Protein AF-A0A546Y296-F1 (afdb_monomer)

Secondary structure (DSSP, 8-state):
--EEEEEETTEEEEEEGGG-IIIIIIHHSSPPPPPSSPEEESEEEEEEETTTTBPP-TTTGGGGSTTSPSP-EEEEEEEEPPGGGTTHHHHHHHHHHTT-EEEEEEETTEEEEEETTEEEEEETT--SEEEEEEE-SS-EEEEEEEEEETTEEEEEEE-HHHHHS-SS-HHHHHHHHHHHHHHTT-

Solvent-accessible surface area (backbone atoms only — not comparable to full-atom values): 10370 Å² total; per-residue (Å²): 132,66,41,38,33,36,25,43,84,82,47,46,31,37,42,54,55,37,22,32,45,59,75,17,32,71,72,67,73,39,69,74,74,67,45,98,57,72,45,81,38,68,55,48,69,43,34,26,30,58,91,80,61,39,59,54,44,91,91,53,50,74,58,70,41,90,81,41,67,75,72,48,57,38,57,35,35,41,32,57,42,54,80,89,59,42,68,51,52,58,57,51,54,49,45,44,75,76,61,46,47,69,48,96,51,63,53,71,75,23,44,37,36,42,56,92,92,46,52,38,35,38,44,82,95,56,79,44,51,43,33,38,66,49,76,74,83,94,47,50,45,27,40,38,45,28,54,75,45,96,47,28,33,37,39,38,60,43,46,56,65,70,61,48,70,48,97,63,57,56,66,58,54,50,53,52,52,54,52,46,23,33,57,74,51,111

Radius of gyration: 17.52 Å; Cα contacts (8 Å, |Δi|>4): 321; chains: 1; bounding box: 35×36×49 Å

Structure (mmCIF, N/CA/C/O backbone):
data_AF-A0A546Y296-F1
#
_entry.id   AF-A0A546Y296-F1
#
loop_
_atom_site.group_PDB
_atom_site.id
_atom_site.type_symbol
_atom_site.label_atom_id
_atom_site.label_alt_id
_atom_site.label_comp_id
_atom_site.label_asym_id
_atom_site.label_entity_id
_atom_site.label_seq_id
_atom_site.pdbx_PDB_ins_code
_atom_site.Cartn_x
_atom_site.Cartn_y
_atom_site.Cartn_z
_atom_site.occupancy
_atom_site.B_iso_or_equiv
_atom_site.auth_seq_id
_atom_site.auth_comp_id
_atom_site.auth_asym_id
_atom_site.auth_atom_id
_atom_site.pdbx_PDB_model_num
ATOM 1 N N . MET A 1 1 ? -1.967 -0.252 23.934 1.00 61.19 1 MET A N 1
ATOM 2 C CA . MET A 1 1 ? -2.145 0.763 22.876 1.00 61.19 1 MET A CA 1
ATOM 3 C C . MET A 1 1 ? -3.568 0.631 22.363 1.00 61.19 1 MET A C 1
ATOM 5 O O . MET A 1 1 ? -3.993 -0.497 22.141 1.00 61.19 1 MET A O 1
ATOM 9 N N . GLU A 1 2 ? -4.332 1.720 22.287 1.00 81.94 2 GLU A N 1
ATOM 10 C CA . GLU A 1 2 ? -5.727 1.652 21.831 1.00 81.94 2 GLU A CA 1
ATOM 11 C C . GLU A 1 2 ? -5.790 1.274 20.344 1.00 81.94 2 GLU A C 1
ATOM 13 O O . GLU A 1 2 ? -4.961 1.718 19.544 1.00 81.94 2 GLU A O 1
ATOM 18 N N . THR A 1 3 ? -6.754 0.426 19.984 1.00 88.75 3 THR A N 1
ATOM 19 C CA . THR A 1 3 ? -6.953 -0.064 18.616 1.00 88.75 3 THR A CA 1
ATOM 20 C C . THR A 1 3 ? -8.321 0.343 18.085 1.00 88.75 3 THR A C 1
ATOM 22 O O . THR A 1 3 ? -9.314 0.394 18.813 1.00 88.75 3 THR A O 1
ATOM 25 N N . VAL A 1 4 ? -8.374 0.613 16.785 1.00 89.00 4 VAL A N 1
ATOM 26 C CA . VAL A 1 4 ? -9.607 0.794 16.028 1.00 89.00 4 VAL A CA 1
ATOM 27 C C . VAL A 1 4 ? -9.986 -0.560 15.434 1.00 89.00 4 VAL A C 1
ATOM 29 O O . VAL A 1 4 ? -9.214 -1.163 14.685 1.00 89.00 4 VAL A O 1
ATOM 32 N N . LYS A 1 5 ? -11.174 -1.051 15.794 1.00 93.12 5 LYS A N 1
ATOM 33 C CA . LYS A 1 5 ? -11.717 -2.319 15.300 1.00 93.12 5 LYS A CA 1
ATOM 34 C C . LYS A 1 5 ? -12.528 -2.070 14.036 1.00 93.12 5 LYS A C 1
ATOM 36 O O . LYS A 1 5 ? -13.573 -1.421 14.099 1.00 93.12 5 LYS A O 1
ATOM 41 N N . LEU A 1 6 ? -12.079 -2.609 12.910 1.00 92.75 6 LEU A N 1
ATOM 42 C CA . LEU A 1 6 ? -12.711 -2.408 11.607 1.00 92.75 6 LEU A CA 1
ATOM 43 C C . LEU A 1 6 ? -13.169 -3.725 10.988 1.00 92.75 6 LEU A C 1
ATOM 45 O O . LEU A 1 6 ? -12.619 -4.789 11.280 1.00 92.75 6 LEU A O 1
ATOM 49 N N . ASP A 1 7 ? -14.200 -3.629 10.158 1.00 94.06 7 ASP A N 1
ATOM 50 C CA . ASP A 1 7 ? -14.608 -4.644 9.196 1.00 94.06 7 ASP A CA 1
ATOM 51 C C . ASP A 1 7 ? -14.491 -4.041 7.797 1.00 94.06 7 ASP A C 1
ATOM 53 O O . ASP A 1 7 ? -15.173 -3.062 7.485 1.00 94.06 7 ASP A O 1
ATOM 57 N N . VAL A 1 8 ? -13.607 -4.595 6.975 1.00 93.69 8 VAL A N 1
ATOM 58 C CA . VAL A 1 8 ? -13.482 -4.233 5.565 1.00 93.69 8 VAL A CA 1
ATOM 59 C C . VAL A 1 8 ? -14.046 -5.397 4.767 1.00 93.69 8 VAL A C 1
ATOM 61 O O . VAL A 1 8 ? -13.352 -6.381 4.559 1.00 93.69 8 VAL A O 1
ATOM 64 N N . ALA A 1 9 ? -15.310 -5.313 4.352 1.00 89.88 9 ALA A N 1
ATOM 65 C CA . ALA A 1 9 ? -15.978 -6.333 3.531 1.00 89.88 9 ALA A CA 1
ATOM 66 C C . ALA A 1 9 ? -15.839 -7.795 4.029 1.00 89.88 9 ALA A C 1
ATOM 68 O O . ALA A 1 9 ? -15.740 -8.723 3.225 1.00 89.88 9 ALA A O 1
ATOM 69 N N . GLY A 1 10 ? -15.861 -8.006 5.345 1.00 89.75 10 GLY A N 1
ATOM 70 C CA . GLY A 1 10 ? -15.692 -9.303 6.004 1.00 89.75 10 GLY A CA 1
ATOM 71 C C . GLY A 1 10 ? -14.278 -9.565 6.531 1.00 89.75 10 GLY A C 1
ATOM 72 O O . GLY A 1 10 ? -14.087 -10.511 7.291 1.00 89.75 10 GLY A O 1
ATOM 73 N N . MET A 1 11 ? -13.288 -8.737 6.185 1.00 93.62 11 MET A N 1
ATOM 74 C CA . MET A 1 11 ? -11.962 -8.768 6.802 1.00 93.62 11 MET A CA 1
ATOM 75 C C . MET A 1 11 ? -11.983 -8.002 8.123 1.00 93.62 11 MET A C 1
ATOM 77 O O . MET A 1 11 ? -12.188 -6.787 8.168 1.00 93.62 11 MET A O 1
ATOM 81 N N . HIS A 1 12 ? -11.740 -8.719 9.211 1.00 95.25 12 HIS A N 1
ATOM 82 C CA . HIS A 1 12 ? -11.654 -8.150 10.546 1.00 95.25 12 HIS A CA 1
ATOM 83 C C . HIS A 1 12 ? -10.246 -7.620 10.814 1.00 95.25 12 HIS A C 1
ATOM 85 O O . HIS A 1 12 ? -9.275 -8.346 10.657 1.00 95.25 12 HIS A O 1
ATOM 91 N N . LEU A 1 13 ? -10.137 -6.362 11.247 1.00 94.31 13 LEU A N 1
ATOM 92 C CA . LEU A 1 13 ? -8.856 -5.713 11.535 1.00 94.31 13 LEU A CA 1
ATOM 93 C C . LEU A 1 13 ? -8.874 -5.051 12.912 1.00 94.31 13 LEU A C 1
ATOM 95 O O . LEU A 1 13 ? -9.866 -4.417 13.287 1.00 94.31 13 LEU A O 1
ATOM 99 N N . ASN A 1 14 ? -7.760 -5.159 13.632 1.00 93.94 14 ASN A N 1
ATOM 100 C CA . ASN A 1 14 ? -7.466 -4.413 14.850 1.00 93.94 14 ASN A CA 1
ATOM 101 C C . ASN A 1 14 ? -6.236 -3.535 14.593 1.00 93.94 14 ASN A C 1
ATOM 103 O O . ASN A 1 14 ? -5.101 -3.991 14.703 1.00 93.94 14 ASN A O 1
ATOM 107 N N . ILE A 1 15 ? -6.461 -2.268 14.241 1.00 92.81 15 ILE A N 1
ATOM 108 C CA . ILE A 1 15 ? -5.388 -1.358 13.819 1.00 92.81 15 ILE A CA 1
ATOM 109 C C . ILE A 1 15 ? -5.039 -0.404 14.971 1.00 92.81 15 ILE A C 1
ATOM 111 O O . ILE A 1 15 ? -5.934 0.281 15.471 1.00 92.81 15 ILE A O 1
ATOM 115 N N . PRO A 1 16 ? -3.773 -0.321 15.417 1.00 91.31 16 PRO A N 1
ATOM 116 C CA . PRO A 1 16 ? -3.355 0.655 16.422 1.00 91.31 16 PRO A CA 1
ATOM 117 C C . PRO A 1 16 ? -3.663 2.096 16.004 1.00 91.31 16 PRO A C 1
ATOM 119 O O . PRO A 1 16 ? -3.435 2.479 14.858 1.00 91.31 16 PRO A O 1
ATOM 122 N N . LEU A 1 17 ? -4.133 2.915 16.951 1.00 88.56 17 LEU A N 1
ATOM 123 C CA . LEU A 1 17 ? -4.606 4.277 16.679 1.00 88.56 17 LEU A CA 1
ATOM 124 C C . LEU A 1 17 ? -3.575 5.164 15.956 1.00 88.56 17 LEU A C 1
ATO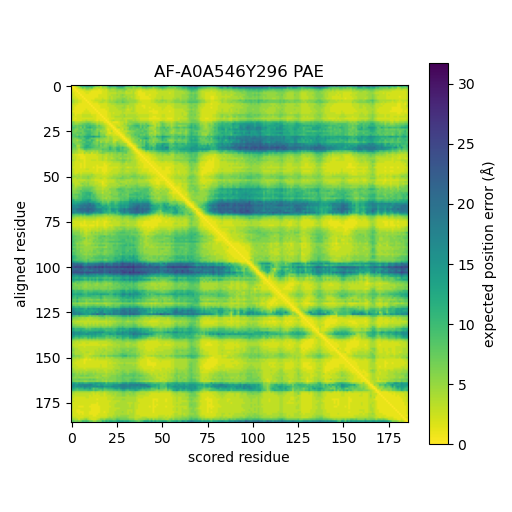M 126 O O . LEU A 1 17 ? -3.943 5.970 15.106 1.00 88.56 17 LEU A O 1
ATOM 130 N N . GLY A 1 18 ? -2.286 4.970 16.243 1.00 87.88 18 GLY A N 1
ATOM 131 C CA . GLY A 1 18 ? -1.185 5.720 15.631 1.00 87.88 18 GLY A CA 1
ATOM 132 C C . GLY A 1 18 ? -1.056 5.572 14.108 1.00 87.88 18 GLY A C 1
ATOM 133 O O . GLY A 1 18 ? -0.334 6.347 13.491 1.00 87.88 18 GLY A O 1
ATOM 134 N N . HIS A 1 19 ? -1.762 4.617 13.494 1.00 91.56 19 HIS A N 1
ATOM 135 C CA . HIS A 1 19 ? -1.832 4.451 12.039 1.00 91.56 19 HIS A CA 1
ATOM 136 C C . HIS A 1 19 ? -2.940 5.280 11.365 1.00 91.56 19 HIS A C 1
ATOM 138 O O . HIS A 1 19 ? -3.155 5.135 10.169 1.00 91.56 19 HIS A O 1
ATOM 144 N N . PHE A 1 20 ? -3.661 6.134 12.097 1.00 88.12 20 PHE A N 1
ATOM 145 C CA . PHE A 1 20 ? -4.723 6.990 11.542 1.00 88.12 20 PHE A CA 1
ATOM 146 C C . PHE A 1 20 ? -4.380 8.481 11.611 1.00 88.12 20 PHE A C 1
ATOM 148 O O . PHE A 1 20 ? -5.268 9.326 11.744 1.00 88.12 20 PHE A O 1
ATOM 155 N N . TYR A 1 21 ? -3.095 8.829 11.610 1.00 78.44 21 TYR A N 1
ATOM 156 C CA . TYR A 1 21 ? -2.678 10.206 11.852 1.00 78.44 21 TYR A CA 1
ATOM 157 C C . TYR A 1 21 ? -3.132 11.164 10.751 1.00 78.44 21 TYR A C 1
ATOM 159 O O . TYR A 1 21 ? -3.670 12.233 11.039 1.00 78.44 21 TYR A O 1
ATOM 167 N N . ILE A 1 22 ? -2.937 10.793 9.489 1.00 74.19 22 ILE A N 1
ATOM 168 C CA . ILE A 1 22 ? -3.260 11.657 8.359 1.00 74.19 22 ILE A CA 1
ATOM 169 C C . ILE A 1 22 ? -4.766 11.758 8.215 1.00 74.19 22 ILE A C 1
ATOM 171 O O . ILE A 1 22 ? -5.318 12.859 8.164 1.00 74.19 22 ILE A O 1
ATOM 175 N N . ASP A 1 23 ? -5.435 10.608 8.179 1.00 72.06 23 ASP A N 1
ATOM 176 C CA . ASP A 1 23 ? -6.874 10.577 7.953 1.00 72.06 23 ASP A CA 1
ATOM 177 C C . ASP A 1 23 ? -7.658 11.120 9.152 1.00 72.06 23 ASP A C 1
ATOM 179 O O . ASP A 1 23 ? -8.653 11.808 8.974 1.00 72.06 23 ASP A O 1
ATOM 183 N N . GLY A 1 24 ? -7.186 10.883 10.375 1.00 72.38 24 GLY A N 1
ATOM 184 C CA . GLY A 1 24 ? -7.788 11.416 11.591 1.00 72.38 24 GLY A CA 1
ATOM 185 C C . GLY A 1 24 ? -7.309 12.825 11.925 1.00 72.38 24 GLY A C 1
ATOM 186 O O . GLY A 1 24 ? -8.045 13.805 11.799 1.00 72.38 24 GLY A O 1
ATOM 187 N N . PHE A 1 25 ? -6.073 12.942 12.400 1.00 70.31 25 PHE A N 1
ATOM 188 C CA . PHE A 1 25 ? -5.586 14.174 13.014 1.00 70.31 25 PHE A CA 1
ATOM 189 C C . PHE A 1 25 ? -5.331 15.293 11.996 1.00 70.31 25 PHE A C 1
ATOM 191 O O . PHE A 1 25 ? -5.812 16.403 12.204 1.00 70.31 25 PHE A O 1
ATOM 198 N N . ILE A 1 26 ? -4.643 15.026 10.880 1.00 70.50 26 ILE A N 1
ATOM 199 C CA . ILE A 1 26 ? -4.347 16.073 9.882 1.00 70.50 26 ILE A CA 1
ATOM 200 C C . ILE A 1 26 ? -5.614 16.546 9.166 1.00 70.50 26 ILE A C 1
ATOM 202 O O . ILE A 1 26 ? -5.830 17.750 9.040 1.00 70.50 26 ILE A O 1
ATOM 206 N N . LYS A 1 27 ? -6.460 15.624 8.688 1.00 73.06 27 LYS A N 1
ATOM 207 C CA . LYS A 1 27 ? -7.663 15.998 7.925 1.00 73.06 27 LYS A CA 1
ATOM 208 C C . LYS A 1 27 ? -8.820 16.475 8.799 1.00 73.06 27 LYS A C 1
ATOM 210 O O . LYS A 1 27 ? -9.576 17.345 8.369 1.00 73.06 27 LYS A O 1
ATOM 215 N N . HIS A 1 28 ? -8.997 15.904 9.991 1.00 74.50 28 HIS A N 1
ATOM 216 C CA . HIS A 1 28 ? -10.178 16.150 10.828 1.00 74.50 28 HIS A CA 1
ATOM 217 C C . HIS A 1 28 ? -9.865 16.777 12.193 1.00 74.50 28 HIS A C 1
ATOM 219 O O . HIS A 1 28 ? -10.789 17.022 12.968 1.00 74.50 28 HIS A O 1
ATOM 225 N N . GLY A 1 29 ? -8.595 17.056 12.503 1.00 69.31 29 GLY A N 1
ATOM 226 C CA . GLY A 1 29 ? -8.179 17.726 13.739 1.00 69.31 29 GLY A CA 1
ATOM 227 C C . GLY A 1 29 ? -8.312 16.872 15.003 1.00 69.31 29 GLY A C 1
ATOM 228 O O . GLY A 1 29 ? -8.167 17.391 16.107 1.00 69.31 29 GLY A O 1
ATOM 229 N N . ARG A 1 30 ? -8.624 15.575 14.875 1.00 68.75 30 ARG A N 1
ATOM 230 C CA . ARG A 1 30 ? -8.771 14.652 16.008 1.00 68.75 30 ARG A CA 1
ATOM 231 C C . ARG A 1 30 ? -8.479 13.214 15.609 1.00 68.75 30 ARG A C 1
ATOM 233 O O . ARG A 1 30 ? -8.779 12.794 14.496 1.00 68.75 30 ARG A O 1
ATOM 240 N N . TRP A 1 31 ? -7.965 12.437 16.552 1.00 71.88 31 TRP A N 1
ATOM 241 C CA . TRP A 1 31 ? -7.849 10.993 16.385 1.00 71.88 31 TRP A CA 1
ATOM 242 C C . TRP A 1 31 ? -9.233 10.337 16.261 1.00 71.88 31 TRP A C 1
ATOM 244 O O . TRP A 1 31 ? -10.181 10.797 16.911 1.00 71.88 31 TRP A O 1
ATOM 254 N N . PRO A 1 32 ? -9.375 9.258 15.469 1.00 70.50 32 PRO A N 1
ATOM 255 C CA . PRO A 1 32 ? -10.568 8.428 15.530 1.00 70.50 32 PRO A CA 1
ATOM 256 C C . PRO A 1 32 ? -10.764 7.926 16.960 1.00 70.50 32 PRO A C 1
ATOM 258 O O . PRO A 1 32 ? -9.816 7.494 17.610 1.00 70.50 32 PRO A O 1
ATOM 261 N N . SER A 1 33 ? -11.987 7.975 17.476 1.00 69.12 33 SER A N 1
ATOM 262 C CA . SER A 1 33 ? -12.245 7.391 18.788 1.00 69.12 33 SER A CA 1
ATOM 263 C C . SER A 1 33 ? -12.167 5.863 18.688 1.00 69.12 33 SER A C 1
ATOM 265 O O . SER A 1 33 ? -12.790 5.291 17.787 1.00 69.12 33 SER A O 1
ATOM 267 N N . PRO A 1 34 ? -11.453 5.181 19.601 1.00 69.44 34 PRO A N 1
ATOM 268 C CA . PRO A 1 34 ? -11.484 3.729 19.668 1.00 69.44 34 PRO A CA 1
ATOM 269 C C . PRO A 1 34 ? -12.930 3.275 19.872 1.00 69.44 34 PRO A C 1
ATOM 271 O O . PRO A 1 34 ? -13.579 3.628 20.859 1.00 69.44 34 PRO A O 1
ATOM 274 N N . SER A 1 35 ? -13.464 2.501 18.932 1.00 66.56 35 SER A N 1
ATOM 275 C CA . SER A 1 35 ? -14.793 1.916 19.078 1.00 66.56 35 SER A CA 1
ATOM 276 C C . SER A 1 35 ? -14.686 0.562 19.772 1.00 66.56 35 SER A C 1
ATOM 278 O O . SER A 1 35 ? -13.885 -0.293 19.387 1.00 66.56 35 SER A O 1
ATOM 280 N N . ARG A 1 36 ? -15.534 0.325 20.784 1.00 70.56 36 ARG A N 1
ATOM 281 C CA . ARG A 1 36 ? -15.677 -1.017 21.382 1.00 70.56 36 ARG A CA 1
ATOM 282 C C . ARG A 1 36 ? -16.230 -2.024 20.372 1.00 70.56 36 ARG A C 1
ATOM 284 O O . ARG A 1 36 ? -15.890 -3.206 20.448 1.00 70.56 36 ARG A O 1
ATOM 291 N N . GLN A 1 37 ? -17.067 -1.545 19.453 1.00 82.12 37 GLN A N 1
ATOM 292 C CA . GLN A 1 37 ? -17.700 -2.318 18.388 1.00 82.12 37 GLN A CA 1
ATOM 293 C C . GLN A 1 37 ? -16.913 -2.201 17.082 1.00 82.12 37 GLN A C 1
ATOM 295 O O . GLN A 1 37 ? -16.248 -1.195 16.832 1.00 82.12 37 GLN A O 1
ATOM 300 N N . ARG A 1 38 ? -17.010 -3.225 16.236 1.00 88.69 38 ARG A N 1
ATOM 301 C CA . ARG A 1 38 ? -16.372 -3.231 14.921 1.00 88.69 38 ARG A CA 1
ATOM 302 C C . ARG A 1 38 ? -17.121 -2.287 13.974 1.00 88.69 38 ARG A C 1
ATOM 304 O O . ARG A 1 38 ? -18.338 -2.389 13.853 1.00 88.69 38 ARG A O 1
ATOM 311 N N . VAL A 1 39 ? -16.405 -1.370 13.327 1.00 89.00 39 VAL A N 1
ATOM 312 C CA . VAL A 1 39 ? -16.987 -0.411 12.374 1.00 89.00 39 VAL A CA 1
ATOM 313 C C . VAL A 1 39 ? -16.852 -0.956 10.956 1.00 89.00 39 VAL A C 1
ATOM 315 O O . VAL A 1 39 ? -15.744 -1.255 10.516 1.00 89.00 39 VAL A O 1
ATOM 318 N N . LEU A 1 40 ? -17.973 -1.071 10.243 1.00 91.12 40 LEU A N 1
ATOM 319 C CA . LEU A 1 40 ? -17.998 -1.500 8.845 1.00 91.12 40 LEU A CA 1
ATOM 320 C C . LEU A 1 40 ? -17.585 -0.351 7.920 1.00 91.12 40 LEU A C 1
ATOM 322 O O . LEU A 1 40 ? -18.204 0.714 7.934 1.00 91.12 40 LEU A O 1
ATOM 326 N N . VAL A 1 41 ? -16.573 -0.584 7.087 1.00 90.56 41 VAL A N 1
ATOM 327 C CA . VAL A 1 41 ? -16.061 0.384 6.110 1.00 90.56 41 VAL A CA 1
ATOM 328 C C . VAL A 1 41 ? -15.812 -0.281 4.753 1.00 90.56 41 VAL A C 1
ATOM 330 O O . VAL A 1 41 ? -15.598 -1.486 4.656 1.00 90.56 41 VAL A O 1
ATOM 333 N N . LYS A 1 42 ? -15.845 0.509 3.672 1.00 89.00 42 LYS A N 1
ATOM 334 C CA . LYS A 1 42 ? -15.528 0.020 2.312 1.00 89.00 42 LYS A CA 1
ATOM 335 C C . LYS A 1 42 ? -14.021 -0.097 2.067 1.00 89.00 42 LYS A C 1
ATOM 337 O O . LYS A 1 42 ? -13.572 -0.960 1.318 1.00 89.00 42 LYS A O 1
ATOM 342 N N . SER A 1 43 ? -13.268 0.799 2.689 1.00 93.31 43 SER A N 1
ATOM 343 C CA . SER A 1 43 ? -11.816 0.880 2.643 1.00 93.31 43 SER A CA 1
ATOM 344 C C . SER A 1 43 ? -11.319 1.641 3.868 1.00 93.31 43 SER A C 1
ATOM 346 O O . SER A 1 43 ? -12.090 2.350 4.520 1.00 93.31 43 SER A O 1
ATOM 348 N N . VAL A 1 44 ? -10.031 1.521 4.157 1.00 93.00 44 VAL A N 1
ATOM 349 C CA . VAL A 1 44 ? -9.353 2.214 5.249 1.00 93.00 44 VAL A CA 1
ATOM 350 C C . VAL A 1 44 ? -7.982 2.704 4.790 1.00 93.00 44 VAL A C 1
ATOM 352 O O . VAL A 1 44 ? -7.292 1.999 4.059 1.00 93.00 44 VAL A O 1
ATOM 355 N N . ASN A 1 45 ? -7.595 3.902 5.230 1.00 93.00 45 ASN A N 1
ATOM 356 C CA . ASN A 1 45 ? -6.230 4.406 5.100 1.00 93.00 45 ASN A CA 1
ATOM 357 C C . ASN A 1 45 ? -5.425 4.014 6.342 1.00 93.00 45 ASN A C 1
ATOM 359 O O . ASN A 1 45 ? -5.886 4.224 7.465 1.00 93.00 45 ASN A O 1
ATOM 363 N N . ILE A 1 46 ? -4.242 3.447 6.134 1.00 94.44 46 ILE A N 1
ATOM 364 C CA . ILE A 1 46 ? -3.321 3.013 7.182 1.00 94.44 46 ILE A CA 1
ATOM 365 C C . ILE A 1 46 ? -1.993 3.730 6.9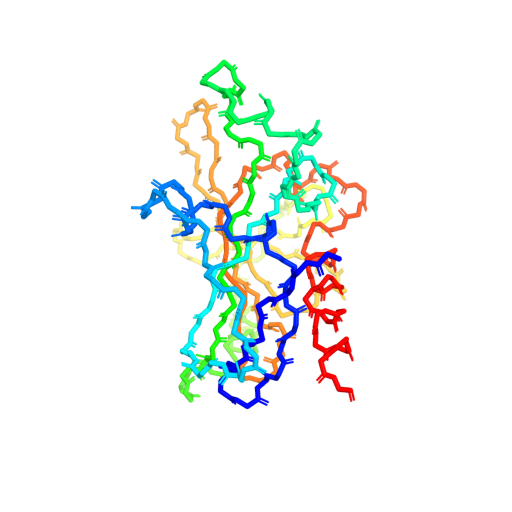57 1.00 94.44 46 ILE A C 1
ATOM 367 O O . ILE A 1 46 ? -1.302 3.492 5.967 1.00 94.44 46 ILE A O 1
ATOM 371 N N . ASP A 1 47 ? -1.647 4.620 7.876 1.00 91.75 47 ASP A N 1
ATOM 372 C CA . ASP A 1 47 ? -0.463 5.461 7.789 1.00 91.75 47 ASP A CA 1
ATOM 373 C C . ASP A 1 47 ? 0.742 4.779 8.446 1.00 91.75 47 ASP A C 1
ATOM 375 O O . ASP A 1 47 ? 0.662 4.279 9.569 1.00 91.75 47 ASP A O 1
ATOM 379 N N . PHE A 1 48 ? 1.881 4.782 7.765 1.00 90.88 48 PHE A N 1
ATOM 380 C CA . PHE A 1 48 ? 3.134 4.192 8.223 1.00 90.88 48 PHE A CA 1
ATOM 381 C C . PHE A 1 48 ? 4.263 5.211 8.123 1.00 90.88 48 PHE A C 1
ATOM 383 O O . PHE A 1 48 ? 4.440 5.825 7.077 1.00 90.88 48 PHE A O 1
ATOM 390 N N . LEU A 1 49 ? 5.068 5.359 9.171 1.00 87.44 49 LEU A N 1
ATOM 391 C CA . LEU A 1 49 ? 6.270 6.188 9.120 1.00 87.44 49 LEU A CA 1
ATOM 392 C C . LEU A 1 49 ? 7.388 5.486 8.357 1.00 87.44 49 LEU A C 1
ATOM 394 O O . LEU A 1 49 ? 7.652 4.306 8.569 1.00 87.44 49 LEU A O 1
ATOM 398 N N . LEU A 1 50 ? 8.083 6.217 7.501 1.00 83.56 50 LEU A N 1
ATOM 399 C CA . LEU A 1 50 ? 9.276 5.745 6.817 1.00 83.56 50 LEU A CA 1
ATOM 400 C C . LEU A 1 50 ? 10.522 6.000 7.684 1.00 83.56 50 LEU A C 1
ATOM 402 O O . LEU A 1 50 ? 10.571 6.999 8.402 1.00 83.56 50 LEU A O 1
ATOM 406 N N . PRO A 1 51 ? 11.547 5.131 7.606 1.00 80.62 51 PRO A N 1
ATOM 407 C CA . PRO A 1 51 ? 11.634 3.940 6.754 1.00 80.62 51 PRO A CA 1
ATOM 408 C C . PRO A 1 51 ? 11.096 2.649 7.402 1.00 80.62 51 PRO A C 1
ATOM 410 O O . PRO A 1 51 ? 10.967 1.647 6.703 1.00 80.62 51 PRO A O 1
ATOM 413 N N . ASP A 1 52 ? 10.791 2.659 8.702 1.00 84.88 52 ASP A N 1
ATOM 414 C CA . ASP A 1 52 ? 10.573 1.438 9.505 1.00 84.88 52 ASP A CA 1
ATOM 415 C C . ASP A 1 52 ? 9.117 0.936 9.523 1.00 84.88 52 ASP A C 1
ATOM 417 O O . ASP A 1 52 ? 8.774 -0.069 10.158 1.00 84.88 52 ASP A O 1
ATOM 421 N N . LEU A 1 53 ? 8.234 1.648 8.824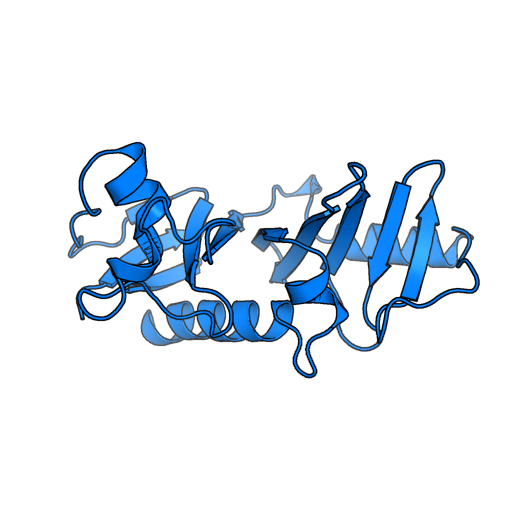 1.00 89.38 53 LEU A N 1
ATOM 422 C CA . LEU A 1 53 ? 6.799 1.399 8.736 1.00 89.38 53 LEU A CA 1
ATOM 423 C C . LEU A 1 53 ? 6.125 1.329 10.114 1.00 89.38 53 LEU A C 1
ATOM 425 O O . LEU A 1 53 ? 5.271 0.475 10.376 1.00 89.38 53 LEU A O 1
ATOM 429 N N . THR A 1 54 ? 6.553 2.171 11.048 1.00 88.81 54 THR A N 1
ATOM 430 C CA . THR A 1 54 ? 6.001 2.229 12.407 1.00 88.81 54 THR A CA 1
ATOM 431 C C . THR A 1 54 ? 4.751 3.106 12.461 1.00 88.81 54 THR A C 1
ATOM 433 O O . THR A 1 54 ? 4.465 3.874 11.543 1.00 88.81 54 THR A O 1
ATOM 436 N N . ALA A 1 55 ? 3.964 2.949 13.526 1.00 88.81 55 ALA A N 1
ATOM 437 C CA . ALA A 1 55 ? 2.872 3.865 13.826 1.00 88.81 55 ALA A CA 1
ATOM 438 C C . ALA A 1 55 ? 3.427 5.196 14.345 1.00 88.81 55 ALA A C 1
ATOM 440 O O . ALA A 1 55 ? 4.507 5.235 14.948 1.00 88.81 55 ALA A O 1
ATOM 441 N N . LEU A 1 56 ? 2.640 6.260 14.211 1.00 84.00 56 LEU A N 1
ATOM 442 C CA . LEU A 1 56 ? 2.915 7.471 14.962 1.00 84.00 56 LEU A CA 1
ATOM 443 C C . LEU A 1 56 ? 2.682 7.236 16.462 1.00 84.00 56 LEU A C 1
ATOM 445 O O . LEU A 1 56 ? 1.720 6.582 16.872 1.00 84.00 56 LEU A O 1
ATOM 449 N N . SER A 1 57 ? 3.552 7.799 17.283 1.00 81.50 57 SER A N 1
ATOM 450 C CA . SER A 1 57 ? 3.481 7.824 18.736 1.00 81.50 57 SER A CA 1
ATOM 451 C C . SER A 1 57 ? 3.848 9.220 19.243 1.00 81.50 57 SER A C 1
ATOM 453 O O . SER A 1 57 ? 4.376 10.053 18.508 1.00 81.50 57 SER A O 1
ATOM 455 N N . CYS A 1 58 ? 3.605 9.487 20.526 1.00 72.19 58 CYS A N 1
ATOM 456 C CA . CYS A 1 58 ? 4.060 10.733 21.146 1.00 72.19 58 CYS A CA 1
ATOM 457 C C . CYS A 1 58 ? 5.590 10.891 21.104 1.00 72.19 58 CYS A C 1
ATOM 459 O O . CYS A 1 58 ? 6.077 12.010 21.155 1.00 72.19 58 CYS A O 1
ATOM 461 N N . GLU A 1 59 ? 6.339 9.790 21.006 1.00 77.25 59 GLU A N 1
ATOM 462 C CA . GLU A 1 59 ? 7.808 9.792 20.985 1.00 77.25 59 GLU A CA 1
ATOM 463 C C . GLU A 1 59 ? 8.379 10.187 19.618 1.00 77.25 59 GLU A C 1
ATOM 465 O O . GLU A 1 59 ? 9.538 10.576 19.528 1.00 77.25 59 GLU A O 1
ATOM 470 N N . ASN A 1 60 ? 7.585 10.071 18.548 1.00 78.56 60 ASN A N 1
ATOM 471 C CA . ASN A 1 60 ? 8.030 10.329 17.178 1.00 78.56 60 ASN A CA 1
ATOM 472 C C . ASN A 1 60 ? 7.158 11.357 16.433 1.00 78.56 60 ASN A C 1
ATOM 474 O O . ASN A 1 60 ? 7.345 11.566 15.236 1.00 78.56 60 ASN A O 1
ATOM 478 N N . VAL A 1 61 ? 6.241 12.035 17.136 1.00 75.75 61 VAL A N 1
ATOM 479 C CA . VAL A 1 61 ? 5.375 13.083 16.569 1.00 75.75 61 VAL A CA 1
ATOM 480 C C . VAL A 1 61 ? 6.174 14.252 15.988 1.00 75.75 61 VAL A C 1
ATOM 482 O O . VAL A 1 61 ? 5.754 14.849 14.998 1.00 75.75 61 VAL A O 1
ATOM 485 N N . ASP A 1 62 ? 7.361 14.523 16.532 1.00 74.81 62 ASP A N 1
ATOM 486 C CA . ASP A 1 62 ? 8.250 15.590 16.062 1.00 74.81 62 ASP A CA 1
ATOM 487 C C . ASP A 1 62 ? 8.750 15.358 14.624 1.00 74.81 62 ASP A C 1
ATOM 489 O O . ASP A 1 62 ? 9.063 16.315 13.914 1.00 74.81 62 ASP A O 1
ATOM 493 N N . LEU A 1 63 ? 8.731 14.107 14.135 1.00 72.69 63 LEU A N 1
ATOM 494 C CA . LEU A 1 63 ? 9.054 13.769 12.740 1.00 72.69 63 LEU A CA 1
ATOM 495 C C . LEU A 1 63 ? 8.059 14.356 11.727 1.00 72.69 63 LEU A C 1
ATOM 497 O O . LEU A 1 63 ? 8.297 14.309 10.522 1.00 72.69 63 LEU A O 1
ATOM 501 N N . LEU A 1 64 ? 6.930 14.887 12.194 1.00 69.38 64 LEU A N 1
ATOM 502 C CA . LEU A 1 64 ? 5.894 15.493 11.362 1.00 69.38 64 LEU A CA 1
ATOM 503 C C . LEU A 1 64 ? 6.015 17.016 11.272 1.00 69.38 64 LEU A C 1
ATOM 505 O O . LEU A 1 64 ? 5.137 17.668 10.698 1.00 69.38 64 LEU A O 1
ATOM 509 N N . SER A 1 65 ? 7.073 17.596 11.843 1.00 65.94 65 SER A N 1
ATOM 510 C CA . SER A 1 65 ? 7.322 19.030 11.744 1.00 65.94 65 SER A CA 1
ATOM 511 C C . SER A 1 65 ? 7.441 19.472 10.277 1.00 65.94 65 SER A C 1
ATOM 513 O O . SER A 1 65 ? 7.842 18.709 9.394 1.00 65.94 65 SER A O 1
ATOM 515 N N . ALA A 1 66 ? 7.100 20.732 9.988 1.00 58.69 66 ALA A N 1
ATOM 516 C CA . ALA A 1 66 ? 7.177 21.279 8.630 1.00 58.69 66 ALA A CA 1
ATOM 517 C C . ALA A 1 66 ? 8.605 21.264 8.045 1.00 58.69 66 ALA A C 1
ATOM 519 O O . ALA A 1 66 ? 8.761 21.352 6.825 1.00 58.69 66 ALA A O 1
ATOM 520 N N . GLU A 1 67 ? 9.617 21.136 8.905 1.00 56.91 67 GLU A N 1
ATOM 521 C CA . GLU A 1 67 ? 11.036 21.039 8.558 1.00 56.91 67 GLU A CA 1
ATOM 522 C C . GLU A 1 67 ? 11.424 19.631 8.084 1.00 56.91 67 GLU A C 1
ATOM 524 O O . GLU A 1 67 ? 12.371 19.472 7.320 1.00 56.91 67 GLU A O 1
ATOM 529 N N . SER A 1 68 ? 10.643 18.608 8.439 1.00 56.03 68 SER A N 1
ATOM 530 C CA . SER A 1 68 ? 10.876 17.200 8.102 1.00 56.03 68 SER A CA 1
ATOM 531 C C . SER A 1 68 ? 10.428 16.829 6.677 1.00 56.03 68 SER A C 1
ATOM 533 O O . SER A 1 68 ? 9.986 15.710 6.438 1.00 56.03 68 SER A O 1
ATOM 535 N N . ARG A 1 69 ? 10.485 17.757 5.708 1.00 55.12 69 ARG A N 1
ATOM 536 C CA . ARG A 1 69 ? 10.068 17.495 4.315 1.00 55.12 69 ARG A CA 1
ATOM 537 C C . ARG A 1 69 ? 11.185 16.818 3.498 1.00 55.12 69 ARG A C 1
ATOM 539 O O . ARG A 1 69 ? 12.327 17.260 3.588 1.00 55.12 69 ARG A O 1
ATOM 546 N N . PRO A 1 70 ? 10.866 15.855 2.605 1.00 59.53 70 PRO A N 1
ATOM 547 C CA . PRO A 1 70 ? 9.536 15.316 2.293 1.00 59.53 70 PRO A CA 1
ATOM 548 C C . PRO A 1 70 ? 8.955 14.504 3.455 1.00 59.53 70 PRO A C 1
ATOM 550 O O . PRO A 1 70 ? 9.699 13.863 4.185 1.00 59.53 70 PRO A O 1
ATOM 553 N N . PHE A 1 71 ? 7.629 14.567 3.624 1.00 63.06 71 PHE A N 1
ATOM 554 C CA . PHE A 1 71 ? 6.950 13.942 4.759 1.00 63.06 71 PHE A CA 1
ATOM 555 C C . PHE A 1 71 ? 7.351 12.462 4.897 1.00 63.06 71 PHE A C 1
ATOM 557 O O . PHE A 1 71 ? 7.194 11.714 3.928 1.00 63.06 71 PHE A O 1
ATOM 564 N N . PRO A 1 72 ? 7.832 12.020 6.071 1.00 78.75 72 PRO A N 1
ATOM 565 C CA . PRO A 1 72 ? 8.423 10.699 6.243 1.00 78.75 72 PRO A CA 1
ATOM 566 C C . PRO A 1 72 ? 7.338 9.647 6.496 1.00 78.75 72 PRO A C 1
ATOM 568 O O . PRO A 1 72 ? 7.405 8.908 7.473 1.00 78.75 72 PRO A O 1
ATOM 571 N N . TYR A 1 73 ? 6.292 9.595 5.668 1.00 81.69 73 TYR A N 1
ATOM 572 C CA . TYR A 1 73 ? 5.220 8.616 5.830 1.00 81.69 73 TYR A CA 1
ATOM 573 C C . TYR A 1 73 ? 4.655 8.113 4.502 1.00 81.69 73 TYR A C 1
ATOM 575 O O . TYR A 1 73 ? 4.789 8.728 3.447 1.00 81.69 73 TYR A O 1
ATOM 583 N N . LEU A 1 74 ? 3.974 6.981 4.605 1.00 87.94 74 LEU A N 1
ATOM 584 C CA . LEU A 1 74 ? 3.271 6.262 3.561 1.00 87.94 74 LEU A CA 1
ATOM 585 C C . LEU A 1 74 ? 1.817 6.077 4.007 1.00 87.94 74 LEU A C 1
ATOM 587 O O . LEU A 1 74 ? 1.590 5.577 5.104 1.00 87.94 74 LEU A O 1
ATOM 591 N N . SER A 1 75 ? 0.838 6.448 3.183 1.00 90.94 75 SER A N 1
ATOM 592 C CA . SER A 1 75 ? -0.578 6.171 3.468 1.00 90.94 75 SER A CA 1
ATOM 593 C C . SER A 1 75 ? -1.062 5.049 2.557 1.00 90.94 75 SER A C 1
ATOM 595 O O . SER A 1 75 ? -1.070 5.203 1.333 1.00 90.94 75 SER A O 1
ATOM 597 N N . VAL A 1 76 ? -1.400 3.906 3.153 1.00 95.12 76 VAL A N 1
ATOM 598 C CA . VAL A 1 76 ? -1.818 2.689 2.450 1.00 95.12 76 VAL A CA 1
ATOM 599 C C . VAL A 1 76 ? -3.322 2.549 2.504 1.00 95.12 76 VAL A C 1
ATOM 601 O O . VAL A 1 76 ? -3.900 2.373 3.573 1.00 95.12 76 VAL A O 1
ATOM 604 N N . VAL A 1 77 ? -3.953 2.572 1.336 1.00 95.56 77 VAL A N 1
ATOM 605 C CA . VAL A 1 77 ? -5.369 2.254 1.194 1.00 95.56 77 VAL A CA 1
ATOM 606 C C . VAL A 1 77 ? -5.513 0.740 1.185 1.00 95.56 77 VAL A C 1
ATOM 608 O O . VAL A 1 77 ? -5.008 0.102 0.271 1.00 95.56 77 VAL A O 1
ATOM 611 N N . LEU A 1 78 ? -6.233 0.172 2.149 1.00 96.75 78 LEU A N 1
ATOM 612 C CA . LEU A 1 78 ? -6.744 -1.197 2.096 1.00 96.75 78 LEU A CA 1
ATOM 613 C C . LEU A 1 78 ? -8.237 -1.153 1.783 1.00 96.75 78 LEU A C 1
ATOM 615 O O . LEU A 1 78 ? -9.005 -0.517 2.505 1.00 96.75 78 LEU A O 1
ATOM 619 N N . GLY A 1 79 ? -8.667 -1.840 0.730 1.00 95.75 79 GLY A N 1
ATOM 620 C CA . GLY A 1 79 ? -10.071 -1.866 0.331 1.00 95.75 79 GLY A CA 1
ATOM 621 C C . GLY A 1 79 ? -10.500 -3.188 -0.282 1.00 95.75 79 GLY A C 1
ATOM 622 O O . GLY A 1 79 ? -9.678 -4.035 -0.632 1.00 95.75 79 GLY A O 1
ATOM 623 N N . ALA A 1 80 ? -11.814 -3.353 -0.413 1.00 93.88 80 ALA A N 1
ATOM 624 C CA . ALA A 1 80 ? -12.397 -4.483 -1.120 1.00 93.88 80 ALA A CA 1
ATOM 625 C C . ALA A 1 80 ? -12.439 -4.216 -2.630 1.00 93.88 80 ALA A C 1
ATOM 627 O O . ALA A 1 80 ? -12.955 -3.192 -3.083 1.00 93.88 80 ALA A O 1
ATOM 628 N N . SER A 1 81 ? -11.935 -5.161 -3.417 1.00 90.25 81 SER A N 1
ATOM 629 C CA . SER A 1 81 ? -11.992 -5.109 -4.874 1.00 90.25 81 SER A CA 1
ATOM 630 C C . SER A 1 81 ? -13.417 -5.355 -5.366 1.00 90.25 81 SER A C 1
ATOM 632 O O . SER A 1 81 ? -14.068 -6.343 -4.990 1.00 90.25 81 SER A O 1
ATOM 634 N N . LEU A 1 82 ? -13.870 -4.490 -6.276 1.00 87.50 82 LEU A N 1
ATOM 635 C CA . LEU A 1 82 ? -15.082 -4.721 -7.061 1.00 87.50 82 LEU A CA 1
ATOM 636 C C . LEU A 1 82 ? -14.979 -6.067 -7.803 1.00 87.50 82 LEU A C 1
ATOM 638 O O . LEU A 1 82 ? -13.870 -6.430 -8.208 1.00 87.50 82 LEU A O 1
ATOM 642 N N . PRO A 1 83 ? -16.083 -6.816 -7.990 1.00 88.38 83 PRO A N 1
ATOM 643 C CA . PRO A 1 83 ? -16.060 -8.132 -8.633 1.00 88.38 83 PRO A CA 1
ATOM 644 C C . PRO A 1 83 ? -15.284 -8.180 -9.958 1.00 88.38 83 PRO A C 1
ATOM 646 O O . PRO A 1 83 ? -14.486 -9.087 -10.168 1.00 88.38 83 PRO A O 1
ATOM 649 N N . GLU A 1 84 ? -15.457 -7.178 -10.816 1.00 87.06 84 GLU A N 1
ATOM 650 C CA . GLU A 1 84 ? -14.810 -7.041 -12.125 1.00 87.06 84 GLU A CA 1
ATOM 651 C C . GLU A 1 84 ? -13.297 -6.760 -12.058 1.00 87.06 84 GLU A C 1
ATOM 653 O O . GLU A 1 84 ? -12.558 -7.059 -13.005 1.00 87.06 84 GLU A O 1
ATOM 658 N N . ALA A 1 85 ? -12.841 -6.207 -10.932 1.00 84.31 85 ALA A N 1
ATOM 659 C CA . ALA A 1 85 ? -11.452 -5.849 -10.668 1.00 84.31 85 ALA A CA 1
ATOM 660 C C . ALA A 1 85 ? -10.678 -6.956 -9.930 1.00 84.31 85 ALA A C 1
ATOM 662 O O . ALA A 1 85 ? -9.487 -6.797 -9.685 1.00 84.31 85 ALA A O 1
ATOM 663 N N . ARG A 1 86 ? -11.324 -8.071 -9.564 1.00 88.69 86 ARG A N 1
ATOM 664 C CA . ARG A 1 86 ? -10.650 -9.232 -8.956 1.00 88.69 86 ARG A CA 1
ATOM 665 C C . ARG A 1 86 ? -9.823 -9.985 -10.000 1.00 88.69 86 ARG A C 1
ATOM 667 O O . ARG A 1 86 ? -10.249 -10.096 -11.152 1.00 88.69 86 ARG A O 1
ATOM 674 N N . GLY A 1 87 ? -8.666 -10.507 -9.593 1.00 85.19 87 GLY A N 1
ATOM 675 C CA . GLY A 1 87 ? -7.746 -11.214 -10.487 1.00 85.19 87 GLY A CA 1
ATOM 676 C C . GLY A 1 87 ? -7.190 -10.292 -11.571 1.00 85.19 87 GLY A C 1
ATOM 677 O O . GLY A 1 87 ? -6.969 -10.714 -12.707 1.00 85.19 87 GLY A O 1
ATOM 678 N N . TRP A 1 88 ? -7.045 -8.993 -11.281 1.00 86.19 88 TRP A N 1
ATOM 679 C CA . TRP A 1 88 ? -6.557 -8.044 -12.285 1.00 86.19 88 TRP A CA 1
ATOM 680 C C . TRP A 1 88 ? -5.092 -8.314 -12.628 1.00 86.19 88 TRP A C 1
ATOM 682 O O . TRP A 1 88 ? -4.681 -8.061 -13.761 1.00 86.19 88 TRP A O 1
ATOM 692 N N . PHE A 1 89 ? -4.317 -8.850 -11.680 1.00 85.88 89 PHE A N 1
ATOM 693 C CA . PHE A 1 89 ? -2.913 -9.165 -11.906 1.00 85.88 89 PHE A CA 1
ATOM 694 C C . PHE A 1 89 ? -2.737 -10.312 -12.905 1.00 85.88 89 PHE A C 1
ATOM 696 O O . PHE A 1 89 ? -1.893 -10.208 -13.793 1.00 85.88 89 PHE A O 1
ATOM 703 N N . ASP A 1 90 ? -3.592 -11.338 -12.854 1.00 85.94 90 ASP A N 1
ATOM 704 C CA . ASP A 1 90 ? -3.590 -12.435 -13.831 1.00 85.94 90 ASP A CA 1
ATOM 705 C C . ASP A 1 90 ? -3.821 -11.918 -15.254 1.00 85.94 90 ASP A C 1
ATOM 707 O O . ASP A 1 90 ? -3.137 -12.322 -16.193 1.00 85.94 90 ASP A O 1
ATOM 711 N N . LYS A 1 91 ? -4.723 -10.941 -15.414 1.00 84.06 91 LYS A N 1
ATOM 712 C CA . LYS A 1 91 ? -4.954 -10.279 -16.707 1.00 84.06 91 LYS A CA 1
ATOM 713 C C . LYS A 1 91 ? -3.699 -9.548 -17.196 1.00 84.06 91 LYS A C 1
ATOM 715 O O . LYS A 1 91 ? -3.435 -9.533 -18.394 1.00 84.06 91 LYS A O 1
ATOM 720 N N . ILE A 1 92 ? -2.913 -8.944 -16.302 1.00 82.31 92 ILE A N 1
ATOM 721 C CA . ILE A 1 92 ? -1.631 -8.312 -16.661 1.00 82.31 92 ILE A CA 1
ATOM 722 C C . ILE A 1 92 ? -0.588 -9.366 -17.046 1.00 82.31 92 ILE A C 1
ATOM 724 O O . ILE A 1 92 ? 0.073 -9.200 -18.069 1.00 82.31 92 ILE A O 1
ATOM 728 N N . GLN A 1 93 ? -0.473 -10.459 -16.287 1.00 81.25 93 GLN A N 1
ATOM 729 C CA . GLN A 1 93 ? 0.426 -11.574 -16.608 1.00 81.25 93 GLN A CA 1
ATOM 730 C C . GLN A 1 93 ? 0.110 -12.184 -17.975 1.00 81.25 93 GLN A C 1
ATOM 732 O O . GLN A 1 93 ? 1.017 -12.392 -18.778 1.00 81.25 93 GLN A O 1
ATOM 737 N N . GLN A 1 94 ? -1.173 -12.386 -18.281 1.00 84.50 94 GLN A N 1
ATOM 738 C CA . GLN A 1 94 ? -1.605 -12.870 -19.588 1.00 84.50 94 GLN A CA 1
ATOM 739 C C . GLN A 1 94 ? -1.187 -11.910 -20.707 1.00 84.50 94 GLN A C 1
ATOM 741 O O . GLN A 1 94 ? -0.579 -12.335 -21.680 1.00 84.50 94 GLN A O 1
ATOM 746 N N . ARG A 1 95 ? -1.403 -10.600 -20.541 1.00 81.25 95 ARG A N 1
ATOM 747 C CA . ARG A 1 95 ? -0.987 -9.614 -21.554 1.00 81.25 95 ARG A CA 1
ATOM 748 C C . ARG A 1 95 ? 0.533 -9.570 -21.748 1.00 81.25 95 ARG A C 1
ATOM 750 O O . ARG A 1 95 ? 1.004 -9.311 -22.852 1.00 81.25 95 ARG A O 1
ATOM 757 N N . ILE A 1 96 ? 1.310 -9.831 -20.696 1.00 79.00 96 ILE A N 1
ATOM 758 C CA . ILE A 1 96 ? 2.770 -9.975 -20.796 1.00 79.00 96 ILE A CA 1
ATOM 759 C C . ILE A 1 96 ? 3.139 -11.206 -21.614 1.00 79.00 96 ILE A C 1
ATOM 761 O O . ILE A 1 96 ? 3.969 -11.094 -22.515 1.00 79.00 96 ILE A O 1
ATOM 765 N N . ALA A 1 97 ? 2.501 -12.347 -21.348 1.00 81.12 97 ALA A N 1
ATOM 766 C CA . ALA A 1 97 ? 2.686 -13.559 -22.140 1.00 81.12 97 ALA A CA 1
ATOM 767 C C . ALA A 1 97 ? 2.280 -13.356 -23.614 1.00 81.12 97 ALA A C 1
ATOM 769 O O . ALA A 1 97 ? 2.963 -13.849 -24.508 1.00 81.12 97 ALA A O 1
ATOM 770 N N . ASP A 1 98 ? 1.237 -12.560 -23.863 1.00 81.56 98 ASP A N 1
ATOM 771 C CA . ASP A 1 98 ? 0.720 -12.236 -25.198 1.00 81.56 98 ASP A CA 1
ATOM 772 C C . ASP A 1 98 ? 1.574 -11.197 -25.960 1.00 81.56 98 ASP A C 1
ATOM 774 O O . ASP A 1 98 ? 1.249 -10.829 -27.091 1.00 81.56 98 ASP A O 1
ATOM 778 N N . GLY A 1 99 ? 2.686 -10.730 -25.378 1.00 67.50 99 GLY A N 1
ATOM 779 C CA . GLY A 1 99 ? 3.699 -9.950 -26.094 1.00 67.50 99 GLY A CA 1
ATOM 780 C C . GLY A 1 99 ? 3.809 -8.472 -25.718 1.00 67.50 99 GLY A C 1
ATOM 781 O O . GLY A 1 99 ? 4.365 -7.700 -26.509 1.00 67.50 99 GLY A O 1
ATOM 782 N N . ILE A 1 100 ? 3.352 -8.044 -24.528 1.00 67.81 100 ILE A N 1
ATOM 783 C CA . ILE A 1 100 ? 3.849 -6.773 -23.967 1.00 67.81 100 ILE A CA 1
ATOM 784 C C . ILE A 1 100 ? 5.383 -6.842 -23.923 1.00 67.81 100 ILE A C 1
ATOM 786 O O . ILE A 1 100 ? 5.966 -7.776 -23.373 1.00 67.81 100 ILE A O 1
ATOM 790 N N . ARG A 1 101 ? 6.048 -5.837 -24.510 1.00 62.22 101 ARG A N 1
ATOM 791 C CA . ARG A 1 101 ? 7.512 -5.774 -24.579 1.00 62.22 101 ARG A CA 1
ATOM 792 C C . ARG A 1 101 ? 8.096 -5.698 -23.167 1.00 62.22 101 ARG A C 1
ATOM 794 O O . ARG A 1 101 ? 7.967 -4.679 -22.483 1.00 62.22 101 ARG A O 1
ATOM 801 N N . VAL A 1 102 ? 8.776 -6.767 -22.763 1.00 62.81 102 VAL A N 1
ATOM 802 C CA . VAL A 1 102 ? 9.807 -6.702 -21.725 1.00 62.81 102 VAL A CA 1
ATOM 803 C C . VAL A 1 102 ? 10.906 -5.806 -22.291 1.00 62.81 102 VAL A C 1
ATOM 805 O O . VAL A 1 102 ? 11.480 -6.125 -23.331 1.00 62.81 102 VAL A O 1
ATOM 808 N N . GLU A 1 103 ? 11.133 -4.640 -21.689 1.00 64.62 103 GLU A N 1
ATOM 809 C CA . GLU A 1 103 ? 12.306 -3.844 -22.052 1.00 64.62 103 GLU A CA 1
ATOM 810 C C . GLU A 1 103 ? 13.520 -4.452 -21.340 1.00 64.62 103 GLU A C 1
ATOM 812 O O . GLU A 1 103 ? 13.429 -4.801 -20.162 1.00 64.62 103 GLU A O 1
ATOM 817 N N . ASP A 1 104 ? 14.662 -4.540 -22.029 1.00 57.66 104 ASP A N 1
ATOM 818 C CA . ASP A 1 104 ? 15.937 -4.811 -21.367 1.00 57.66 104 ASP A CA 1
ATOM 819 C C . ASP A 1 104 ? 16.194 -3.695 -20.348 1.00 57.66 104 ASP A C 1
ATOM 821 O O . ASP A 1 104 ? 16.464 -2.541 -20.692 1.00 57.66 104 ASP A O 1
ATOM 825 N N . GLY A 1 105 ? 16.033 -4.022 -19.070 1.00 63.44 105 GLY A N 1
ATOM 826 C CA . GLY A 1 105 ? 16.214 -3.069 -17.990 1.00 63.44 105 GLY A CA 1
ATOM 827 C C . GLY A 1 105 ? 15.640 -3.554 -16.669 1.00 63.44 105 GLY A C 1
ATOM 828 O O . GLY A 1 105 ? 14.524 -4.069 -16.583 1.00 63.44 105 GLY A O 1
ATOM 829 N N . THR A 1 106 ? 16.402 -3.327 -15.608 1.00 75.88 106 THR A N 1
ATOM 830 C CA . THR A 1 106 ? 15.968 -3.537 -14.231 1.00 75.88 106 THR A CA 1
ATOM 831 C C . THR A 1 106 ? 16.132 -2.246 -13.441 1.00 75.88 106 THR A C 1
ATOM 833 O O . THR A 1 106 ? 16.972 -1.398 -13.751 1.00 75.88 106 THR A O 1
ATOM 836 N N . ARG A 1 107 ? 15.312 -2.074 -12.405 1.00 78.94 107 ARG A N 1
ATOM 837 C CA . ARG A 1 107 ? 15.549 -1.073 -11.362 1.00 78.94 107 ARG A CA 1
ATOM 838 C C . ARG A 1 107 ? 15.769 -1.826 -10.058 1.00 78.94 107 ARG A C 1
ATOM 840 O O . ARG A 1 107 ? 14.816 -2.197 -9.381 1.00 78.94 107 ARG A O 1
ATOM 847 N N . GLY A 1 108 ? 17.031 -2.136 -9.765 1.00 78.75 108 GLY A N 1
ATOM 848 C CA . GLY A 1 108 ? 17.375 -3.090 -8.710 1.00 78.75 108 GLY A CA 1
ATOM 849 C C . GLY A 1 108 ? 16.865 -4.489 -9.067 1.00 78.75 108 GLY A C 1
ATOM 850 O O . GLY A 1 108 ? 17.180 -5.010 -10.133 1.00 78.75 108 GLY A O 1
ATOM 851 N N . ARG A 1 109 ? 16.042 -5.073 -8.193 1.00 81.88 109 ARG A N 1
ATOM 852 C CA . ARG A 1 109 ? 15.416 -6.398 -8.375 1.00 81.88 109 ARG A CA 1
ATOM 853 C C . ARG A 1 109 ? 14.136 -6.401 -9.217 1.00 81.88 109 ARG A C 1
ATOM 855 O O . ARG A 1 109 ? 13.568 -7.457 -9.473 1.00 81.88 109 ARG A O 1
ATOM 862 N N . PHE A 1 110 ? 13.664 -5.226 -9.624 1.00 86.62 110 PHE A N 1
ATOM 863 C CA . PHE A 1 110 ? 12.406 -5.097 -10.344 1.00 86.62 110 PHE A CA 1
ATOM 864 C C . PHE A 1 110 ? 12.645 -5.099 -11.853 1.00 86.62 110 PHE A C 1
ATOM 866 O O . PHE A 1 110 ? 13.413 -4.276 -12.365 1.00 86.62 110 PHE A O 1
ATOM 873 N N . LYS A 1 111 ? 11.955 -5.988 -12.568 1.00 85.94 111 LYS A N 1
ATOM 874 C CA . LYS A 1 111 ? 11.904 -6.019 -14.032 1.00 85.94 111 LYS A CA 1
ATOM 875 C C . LYS A 1 111 ? 11.006 -4.914 -14.562 1.00 85.94 111 LYS A C 1
ATOM 877 O O . LYS A 1 111 ? 9.967 -4.611 -13.972 1.00 85.94 111 LYS A O 1
ATOM 882 N N . LYS A 1 112 ? 11.412 -4.324 -15.685 1.00 87.00 112 LYS A N 1
ATOM 883 C CA . LYS A 1 112 ? 10.699 -3.242 -16.361 1.00 87.00 112 LYS A CA 1
ATOM 884 C C . LYS A 1 112 ? 9.863 -3.782 -17.523 1.00 87.00 112 LYS A C 1
ATOM 886 O O . LYS A 1 112 ? 10.349 -4.533 -18.362 1.00 87.00 112 LYS A O 1
ATOM 891 N N . TYR A 1 113 ? 8.622 -3.325 -17.608 1.00 84.31 113 TYR A N 1
ATOM 892 C CA . TYR A 1 113 ? 7.681 -3.675 -18.666 1.00 84.31 113 TYR A CA 1
ATOM 893 C C . TYR A 1 113 ? 7.048 -2.410 -19.231 1.00 84.31 113 TYR A C 1
ATOM 895 O O . TYR A 1 113 ?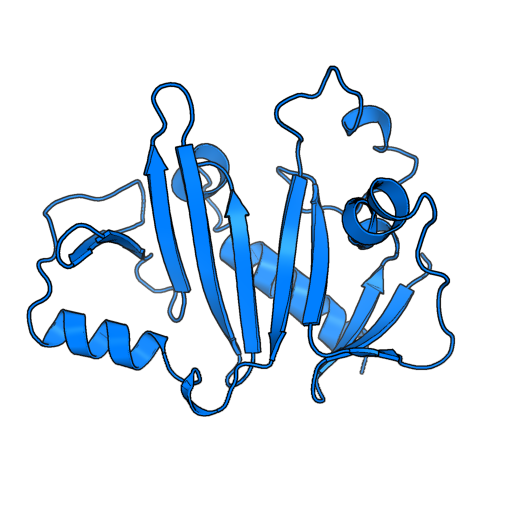 6.840 -1.433 -18.502 1.00 84.31 113 TYR A O 1
ATOM 903 N N . ARG A 1 114 ? 6.735 -2.421 -20.531 1.00 82.44 114 ARG A N 1
ATOM 904 C CA . ARG A 1 114 ? 6.149 -1.261 -21.201 1.00 82.44 114 ARG A CA 1
ATOM 905 C C . ARG A 1 114 ? 4.951 -1.617 -22.058 1.00 82.44 114 ARG A C 1
ATOM 907 O O . ARG A 1 114 ? 5.067 -2.335 -23.044 1.00 82.44 114 ARG A O 1
ATOM 914 N N . GLU A 1 115 ? 3.833 -0.978 -21.748 1.00 78.19 115 GLU A N 1
ATOM 915 C CA . GLU A 1 115 ? 2.596 -1.063 -22.507 1.00 78.19 115 GLU A CA 1
ATOM 916 C C . GLU A 1 115 ? 2.188 0.322 -23.019 1.00 78.19 115 GLU A C 1
ATOM 918 O O . GLU A 1 115 ? 1.771 1.199 -22.258 1.00 78.19 115 GLU A O 1
ATOM 923 N N . GLY A 1 116 ? 2.343 0.544 -24.326 1.00 80.62 116 GLY A N 1
ATOM 924 C CA . GLY A 1 116 ? 2.172 1.866 -24.924 1.00 80.62 116 GLY A CA 1
ATOM 925 C C . GLY A 1 116 ? 3.082 2.903 -24.250 1.00 80.62 116 GLY A C 1
ATOM 926 O O . GLY A 1 116 ? 4.313 2.821 -24.323 1.00 80.62 116 GLY A O 1
ATOM 927 N N . ASN A 1 117 ? 2.465 3.871 -23.566 1.00 79.00 117 ASN A N 1
ATOM 928 C CA . ASN A 1 117 ? 3.157 4.934 -22.826 1.00 79.00 117 ASN A CA 1
ATOM 929 C C . ASN A 1 117 ? 3.279 4.664 -21.319 1.00 79.00 117 ASN A C 1
ATOM 931 O O . ASN A 1 117 ? 3.813 5.499 -20.591 1.00 79.00 117 ASN A O 1
ATOM 935 N N . VAL A 1 118 ? 2.788 3.522 -20.837 1.00 80.19 118 VAL A N 1
ATOM 936 C CA . VAL A 1 118 ? 2.856 3.151 -19.425 1.00 80.19 118 VAL A CA 1
ATOM 937 C C . VAL A 1 118 ? 4.057 2.242 -19.210 1.00 80.19 118 VAL A C 1
ATOM 939 O O . VAL A 1 118 ? 4.209 1.223 -19.877 1.00 80.19 118 VAL A O 1
ATOM 942 N N . THR A 1 119 ? 4.918 2.621 -18.268 1.00 85.06 119 THR A N 1
ATOM 943 C CA . THR A 1 119 ? 5.994 1.762 -17.768 1.00 85.06 119 THR A CA 1
ATOM 944 C C . THR A 1 119 ? 5.608 1.256 -16.394 1.00 85.06 119 THR A C 1
ATOM 946 O O . THR A 1 119 ? 5.255 2.055 -15.523 1.00 85.06 119 THR A O 1
ATOM 949 N N . TYR A 1 120 ? 5.717 -0.049 -16.193 1.00 86.69 120 TYR A N 1
ATOM 950 C CA . TYR A 1 120 ? 5.515 -0.652 -14.891 1.00 86.69 120 TYR A CA 1
ATOM 951 C C . TYR A 1 120 ? 6.665 -1.570 -14.490 1.00 86.69 120 TYR A C 1
ATOM 953 O O . TYR A 1 120 ? 7.411 -2.077 -15.328 1.00 86.69 120 TYR A O 1
ATOM 961 N N . TYR A 1 121 ? 6.816 -1.736 -13.179 1.00 87.38 121 TYR A N 1
ATOM 962 C CA . TYR A 1 121 ? 7.863 -2.526 -12.552 1.00 87.38 121 TYR A CA 1
ATOM 963 C C . TYR A 1 121 ? 7.246 -3.610 -11.675 1.00 87.38 121 TYR A C 1
ATOM 965 O O . TYR A 1 121 ? 6.284 -3.346 -10.949 1.00 87.38 121 TYR A O 1
ATOM 973 N N . MET A 1 122 ? 7.812 -4.812 -11.738 1.00 85.50 122 MET A N 1
ATOM 974 C CA . MET A 1 122 ? 7.409 -5.968 -10.931 1.00 85.50 122 MET A CA 1
ATOM 975 C C . MET A 1 122 ? 8.653 -6.715 -10.458 1.00 85.50 122 MET A C 1
ATOM 977 O O . MET A 1 122 ? 9.679 -6.702 -11.137 1.00 85.50 122 MET A O 1
ATOM 981 N N . GLU A 1 123 ? 8.579 -7.334 -9.287 1.00 83.19 123 GLU A N 1
ATOM 982 C CA . GLU A 1 123 ? 9.677 -8.106 -8.701 1.00 83.19 123 GLU A CA 1
ATOM 983 C C . GLU A 1 123 ? 9.478 -9.592 -8.989 1.00 83.19 123 GLU A C 1
ATOM 985 O O . GLU A 1 123 ? 8.385 -10.123 -8.805 1.00 83.19 123 GLU A O 1
ATOM 990 N N . ASP A 1 124 ? 10.535 -10.268 -9.435 1.00 70.25 124 ASP A N 1
ATOM 991 C CA . ASP A 1 124 ? 10.489 -11.717 -9.628 1.00 70.25 124 ASP A CA 1
ATOM 992 C C . ASP A 1 124 ? 10.228 -12.428 -8.290 1.00 70.25 124 ASP A C 1
ATOM 994 O O . ASP A 1 124 ? 10.873 -12.145 -7.284 1.00 70.25 124 ASP A O 1
ATOM 998 N N . GLY A 1 125 ? 9.295 -13.383 -8.278 1.00 66.62 125 GLY A N 1
ATOM 999 C CA . GLY A 1 125 ? 8.971 -14.185 -7.091 1.00 66.62 125 GLY A CA 1
ATOM 1000 C C . GLY A 1 125 ? 7.976 -13.540 -6.121 1.00 66.62 125 GLY A C 1
ATOM 1001 O O . GLY A 1 125 ? 7.354 -14.261 -5.344 1.00 66.62 125 GLY A O 1
ATOM 1002 N N . LEU A 1 126 ? 7.744 -12.228 -6.210 1.00 65.62 126 LEU A N 1
ATOM 1003 C CA . LEU A 1 126 ? 6.612 -11.575 -5.562 1.00 65.62 126 LEU A CA 1
ATOM 1004 C C . LEU A 1 126 ? 5.501 -11.368 -6.587 1.00 65.62 126 LEU A C 1
ATOM 1006 O O . LEU A 1 126 ? 5.592 -10.544 -7.494 1.00 65.62 126 LEU A O 1
ATOM 1010 N N . THR A 1 127 ? 4.430 -12.136 -6.445 1.00 70.19 127 THR A N 1
ATOM 1011 C CA . THR A 1 127 ? 3.280 -12.037 -7.336 1.00 70.19 127 THR A CA 1
ATOM 1012 C C . THR A 1 127 ? 2.280 -11.002 -6.821 1.00 70.19 127 THR A C 1
ATOM 1014 O O . THR A 1 127 ? 2.293 -10.598 -5.650 1.00 70.19 127 THR A O 1
ATOM 1017 N N . ASN A 1 128 ? 1.393 -10.578 -7.718 1.00 85.25 128 ASN A N 1
ATOM 1018 C CA . ASN A 1 128 ? 0.181 -9.828 -7.407 1.00 85.25 128 ASN A CA 1
ATOM 1019 C C . ASN A 1 128 ? 0.368 -8.337 -7.112 1.00 85.25 128 ASN A C 1
ATOM 1021 O O . ASN A 1 128 ? -0.497 -7.738 -6.491 1.00 85.25 128 ASN A O 1
ATOM 1025 N N . PHE A 1 129 ? 1.438 -7.691 -7.580 1.00 90.06 129 PHE A N 1
ATOM 1026 C CA . PHE A 1 129 ? 1.552 -6.233 -7.487 1.00 90.06 129 PHE A CA 1
ATOM 1027 C C . PHE A 1 129 ? 2.213 -5.613 -8.717 1.00 90.06 129 PHE A C 1
ATOM 1029 O O . PHE A 1 129 ? 2.955 -6.261 -9.448 1.00 90.06 129 PHE A O 1
ATOM 1036 N N . MET A 1 130 ? 1.982 -4.319 -8.914 1.00 90.19 130 MET A N 1
ATOM 1037 C CA . MET A 1 130 ? 2.576 -3.529 -9.980 1.00 90.19 130 MET A CA 1
ATOM 1038 C C . MET A 1 130 ? 2.954 -2.142 -9.465 1.00 90.19 130 MET A C 1
ATOM 1040 O O . MET A 1 130 ? 2.191 -1.511 -8.732 1.00 90.19 130 MET A O 1
ATOM 1044 N N . ILE A 1 131 ? 4.113 -1.644 -9.893 1.00 91.88 131 ILE A N 1
ATOM 1045 C CA . ILE A 1 131 ? 4.564 -0.282 -9.598 1.00 91.88 131 ILE A CA 1
ATOM 1046 C C . ILE A 1 131 ? 4.545 0.533 -10.886 1.00 91.88 131 ILE A C 1
ATOM 1048 O O . ILE A 1 131 ? 5.125 0.122 -11.885 1.00 91.88 131 ILE A O 1
ATOM 1052 N N . THR A 1 132 ? 3.940 1.715 -10.875 1.00 91.12 132 THR A N 1
ATOM 1053 C CA . THR A 1 132 ? 4.012 2.684 -11.978 1.00 91.12 132 THR A CA 1
ATOM 1054 C C . THR A 1 132 ? 4.599 3.984 -11.459 1.00 91.12 132 THR A C 1
ATOM 1056 O O . THR A 1 132 ? 4.040 4.583 -10.546 1.00 91.12 132 THR A O 1
ATOM 1059 N N . CYS A 1 133 ? 5.701 4.449 -12.047 1.00 89.75 133 CYS A N 1
ATOM 1060 C CA . CYS A 1 133 ? 6.355 5.684 -11.619 1.00 89.75 133 CYS A CA 1
ATOM 1061 C C . CYS A 1 133 ? 6.214 6.796 -12.657 1.00 89.75 133 CYS A C 1
ATOM 1063 O O . CYS A 1 133 ? 6.316 6.561 -13.861 1.00 89.75 133 CYS A O 1
ATOM 1065 N N . ARG A 1 134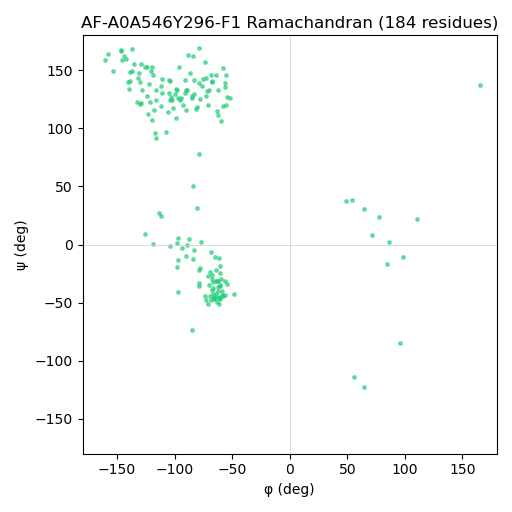 ? 6.036 8.024 -12.173 1.00 87.50 134 ARG A N 1
ATOM 1066 C CA . ARG A 1 134 ? 6.161 9.257 -12.952 1.00 87.50 134 ARG A CA 1
ATOM 1067 C C . ARG A 1 134 ? 7.313 10.079 -12.397 1.00 87.50 134 ARG A C 1
ATOM 1069 O O . ARG A 1 134 ? 7.417 10.259 -11.187 1.00 87.50 134 ARG A O 1
ATOM 1076 N N . ASN A 1 135 ? 8.160 10.564 -13.295 1.00 82.06 135 ASN A N 1
ATOM 1077 C CA . ASN A 1 135 ? 9.257 11.466 -12.973 1.00 82.06 135 ASN A CA 1
ATOM 1078 C C . ASN A 1 135 ? 8.825 12.902 -13.315 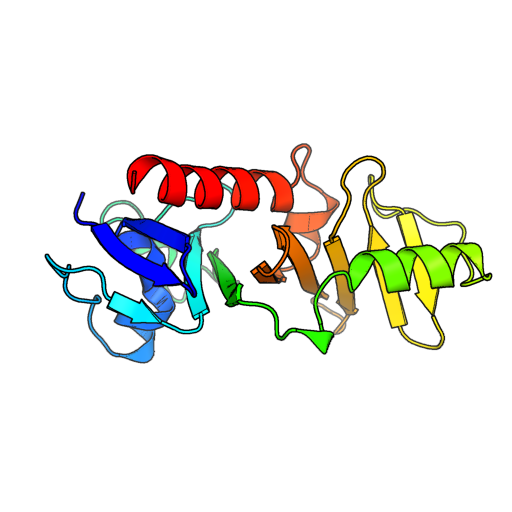1.00 82.06 135 ASN A C 1
ATOM 1080 O O . ASN A 1 135 ? 8.327 13.148 -14.413 1.00 82.06 135 ASN A O 1
ATOM 1084 N N . TYR A 1 136 ? 8.993 13.818 -12.365 1.00 79.50 136 TYR A N 1
ATOM 1085 C CA . TYR A 1 136 ? 8.646 15.237 -12.469 1.00 79.50 136 TYR A CA 1
ATOM 1086 C C . TYR A 1 136 ? 9.894 16.142 -12.487 1.00 79.50 136 TYR A C 1
ATOM 1088 O O . TYR A 1 136 ? 9.816 17.316 -12.145 1.00 79.50 136 TYR A O 1
ATOM 1096 N N . GLY A 1 137 ? 11.047 15.608 -12.899 1.00 77.38 137 GLY A N 1
ATOM 1097 C CA . GLY A 1 137 ? 12.335 16.297 -12.936 1.00 77.38 137 GLY A CA 1
ATOM 1098 C C . GLY A 1 137 ? 13.158 16.016 -11.683 1.00 77.38 137 GLY A C 1
ATOM 1099 O O . GLY A 1 137 ? 13.994 15.116 -11.682 1.00 77.38 137 GLY A O 1
ATOM 1100 N N . ASP A 1 138 ? 12.916 16.782 -10.619 1.00 75.38 138 ASP A N 1
ATOM 1101 C CA . ASP A 1 138 ? 13.627 16.687 -9.333 1.00 75.38 138 ASP A CA 1
ATOM 1102 C C . ASP A 1 138 ? 13.057 15.609 -8.395 1.00 75.38 138 ASP A C 1
ATOM 1104 O O . ASP A 1 138 ? 13.673 15.271 -7.385 1.00 75.38 138 ASP A O 1
ATOM 1108 N N . ARG A 1 139 ? 11.872 15.076 -8.710 1.00 71.69 139 ARG A N 1
ATOM 1109 C CA . ARG A 1 139 ? 11.142 14.108 -7.881 1.00 71.69 139 ARG A CA 1
ATOM 1110 C C . ARG A 1 139 ? 10.563 12.995 -8.728 1.00 71.69 139 ARG A C 1
ATOM 1112 O O . ARG A 1 139 ? 10.126 13.225 -9.857 1.00 71.69 139 ARG A O 1
ATOM 1119 N N . ASP A 1 140 ? 10.454 11.809 -8.148 1.00 83.81 140 ASP A N 1
ATOM 1120 C CA . ASP A 1 140 ? 9.600 10.765 -8.686 1.00 83.81 140 ASP A CA 1
ATOM 1121 C C . ASP A 1 140 ? 8.519 10.327 -7.703 1.00 83.81 140 ASP A C 1
ATOM 1123 O O . ASP A 1 140 ? 8.649 10.417 -6.486 1.00 83.81 140 ASP A O 1
ATOM 1127 N N . SER A 1 141 ? 7.393 9.918 -8.277 1.00 87.12 141 SER A N 1
ATOM 1128 C CA . SER A 1 141 ? 6.249 9.395 -7.551 1.00 87.12 141 SER A CA 1
ATOM 1129 C C . SER A 1 141 ? 5.855 8.073 -8.181 1.00 87.12 141 SER A C 1
ATOM 1131 O O . SER A 1 141 ? 5.582 7.995 -9.381 1.00 87.12 141 SER A O 1
ATOM 1133 N N . CYS A 1 142 ? 5.863 7.035 -7.364 1.00 90.50 142 CYS A N 1
ATOM 1134 C CA . CYS A 1 142 ? 5.563 5.666 -7.716 1.00 90.50 142 CYS A CA 1
ATOM 1135 C C . CYS A 1 142 ? 4.256 5.252 -7.047 1.00 90.50 142 CYS A C 1
ATOM 1137 O O . CYS A 1 142 ? 4.147 5.253 -5.824 1.00 90.50 142 CYS A O 1
ATOM 1139 N N . LEU A 1 143 ? 3.273 4.897 -7.867 1.00 92.94 143 LEU A N 1
ATOM 1140 C CA . LEU A 1 143 ? 2.038 4.256 -7.448 1.00 92.94 143 LEU A CA 1
ATOM 1141 C C . LEU A 1 143 ? 2.272 2.754 -7.357 1.00 92.94 143 LEU A C 1
ATOM 1143 O O . LEU A 1 143 ? 2.689 2.140 -8.340 1.00 92.94 143 LEU A O 1
ATOM 1147 N N . VAL A 1 144 ? 1.960 2.174 -6.208 1.00 93.56 144 VAL A N 1
ATOM 1148 C CA . VAL A 1 144 ? 1.913 0.729 -6.005 1.00 93.56 144 VAL A CA 1
ATOM 1149 C C . VAL A 1 144 ? 0.460 0.295 -5.997 1.00 93.56 144 VAL A C 1
ATOM 1151 O O . VAL A 1 144 ? -0.335 0.842 -5.236 1.00 93.56 144 VAL A O 1
ATOM 1154 N N . LYS A 1 145 ? 0.126 -0.689 -6.831 1.00 93.75 145 LYS A N 1
ATOM 1155 C CA . LYS A 1 145 ? -1.138 -1.427 -6.771 1.00 93.75 145 LYS A CA 1
ATOM 1156 C C . LYS A 1 145 ? -0.829 -2.877 -6.454 1.00 93.75 145 LYS A C 1
ATOM 1158 O O . LYS A 1 145 ? -0.074 -3.507 -7.189 1.00 93.75 145 LYS A O 1
ATOM 1163 N N . ASP A 1 146 ? -1.419 -3.396 -5.395 1.00 92.81 146 ASP A N 1
ATOM 1164 C CA . ASP A 1 146 ? -1.165 -4.738 -4.887 1.00 92.81 146 ASP A CA 1
ATOM 1165 C C . ASP A 1 146 ? -2.501 -5.462 -4.663 1.00 92.81 146 ASP A C 1
ATOM 1167 O O . ASP A 1 146 ? -3.363 -4.999 -3.922 1.00 92.81 146 ASP A O 1
ATOM 1171 N N . GLU A 1 147 ? -2.698 -6.593 -5.331 1.00 91.44 147 GLU A N 1
ATOM 1172 C CA . GLU A 1 147 ? -3.754 -7.558 -5.038 1.00 91.44 147 GLU A CA 1
ATOM 1173 C C . GLU A 1 147 ? -3.337 -8.413 -3.831 1.00 91.44 147 GLU A C 1
ATOM 1175 O O . GLU A 1 147 ? -2.897 -9.558 -3.948 1.00 91.44 147 GLU A O 1
ATOM 1180 N N . TYR A 1 148 ? -3.472 -7.811 -2.649 1.00 90.94 148 TYR A N 1
ATOM 1181 C CA . TYR A 1 148 ? -2.999 -8.354 -1.375 1.00 90.94 148 TYR A CA 1
ATOM 1182 C C . TYR A 1 148 ? -3.594 -9.722 -1.032 1.00 90.94 148 TYR A C 1
ATOM 1184 O O . TYR A 1 148 ? -2.883 -10.629 -0.596 1.00 90.94 148 TYR A O 1
ATOM 1192 N N . LYS A 1 149 ? -4.904 -9.875 -1.229 1.00 89.62 149 LYS A N 1
ATOM 1193 C CA . LYS A 1 149 ? -5.646 -11.133 -1.091 1.00 89.62 149 LYS A CA 1
ATOM 1194 C C . LYS A 1 149 ? -6.751 -11.149 -2.132 1.00 89.62 149 LYS A C 1
ATOM 1196 O O . LYS A 1 149 ? -7.194 -10.095 -2.580 1.00 89.62 149 LYS A O 1
ATOM 1201 N N . TYR A 1 150 ? -7.255 -12.329 -2.484 1.00 86.06 150 TYR A N 1
ATOM 1202 C CA . TYR A 1 150 ? -8.384 -12.407 -3.407 1.00 86.06 150 TYR A CA 1
ATOM 1203 C C . TYR A 1 150 ? -9.564 -11.566 -2.892 1.00 86.06 150 TYR A C 1
ATOM 1205 O O . TYR A 1 150 ? -10.077 -11.797 -1.797 1.00 86.06 150 TYR A O 1
ATOM 1213 N N . GLY A 1 151 ? -9.979 -10.572 -3.681 1.00 89.38 151 GLY A N 1
ATOM 1214 C CA . GLY A 1 151 ? -11.039 -9.636 -3.302 1.00 89.38 151 GLY A CA 1
ATOM 1215 C C . GLY A 1 151 ? -10.594 -8.414 -2.493 1.00 89.38 151 GLY A C 1
ATOM 1216 O O . GLY A 1 151 ? -11.459 -7.607 -2.167 1.00 89.38 151 GLY A O 1
ATOM 1217 N N . TYR A 1 152 ? -9.300 -8.237 -2.218 1.00 94.12 152 TYR A N 1
ATOM 1218 C CA . TYR A 1 152 ? -8.746 -7.097 -1.485 1.00 94.12 152 TYR A CA 1
ATOM 1219 C C . TYR A 1 152 ? -7.545 -6.496 -2.205 1.00 94.12 152 TYR A C 1
ATOM 1221 O O . TYR A 1 152 ? -6.718 -7.214 -2.765 1.00 94.12 152 TYR A O 1
ATOM 1229 N N . TYR A 1 153 ? -7.422 -5.174 -2.144 1.00 95.06 153 TYR A N 1
ATOM 1230 C CA . TYR A 1 153 ? -6.295 -4.457 -2.721 1.00 95.06 153 TYR A CA 1
ATOM 1231 C C . TYR A 1 153 ? -5.609 -3.564 -1.691 1.00 95.06 153 TYR A C 1
ATOM 1233 O O . TYR A 1 153 ? -6.246 -3.067 -0.759 1.00 95.06 153 TYR A O 1
ATOM 1241 N N . LEU A 1 154 ? -4.316 -3.339 -1.915 1.00 95.94 154 LEU A N 1
ATOM 1242 C CA . LEU A 1 154 ? -3.539 -2.263 -1.324 1.00 95.94 154 LEU A CA 1
ATOM 1243 C C . LEU A 1 154 ? -3.148 -1.270 -2.418 1.00 95.94 154 LEU A C 1
ATOM 1245 O O . LEU A 1 154 ? -2.744 -1.665 -3.515 1.00 95.94 154 LEU A O 1
ATOM 1249 N N . GLU A 1 155 ? -3.263 0.020 -2.128 1.00 95.50 155 GLU A N 1
ATOM 1250 C CA . GLU A 1 155 ? -2.814 1.082 -3.028 1.00 95.50 155 GLU A CA 1
ATOM 1251 C C . GLU A 1 155 ? -2.137 2.203 -2.242 1.00 95.50 155 GLU A C 1
ATOM 1253 O O . GLU A 1 155 ? -2.646 2.638 -1.209 1.00 95.50 155 GLU A O 1
ATOM 1258 N N . TYR A 1 156 ? -0.982 2.669 -2.718 1.00 93.56 156 TYR A N 1
ATOM 1259 C CA . TYR A 1 156 ? -0.263 3.781 -2.097 1.00 93.56 156 TYR A CA 1
ATOM 1260 C C . TYR A 1 156 ? 0.734 4.440 -3.048 1.00 93.56 156 TYR A C 1
ATOM 1262 O O . TYR A 1 156 ? 1.198 3.837 -4.017 1.00 93.56 156 TYR A O 1
ATOM 1270 N N . PHE A 1 157 ? 1.096 5.684 -2.736 1.00 90.56 157 PHE A N 1
ATOM 1271 C CA . PHE A 1 157 ? 2.160 6.420 -3.414 1.00 90.56 157 PHE A CA 1
ATOM 1272 C C . PHE A 1 157 ? 3.419 6.471 -2.545 1.00 90.56 157 PHE A C 1
ATO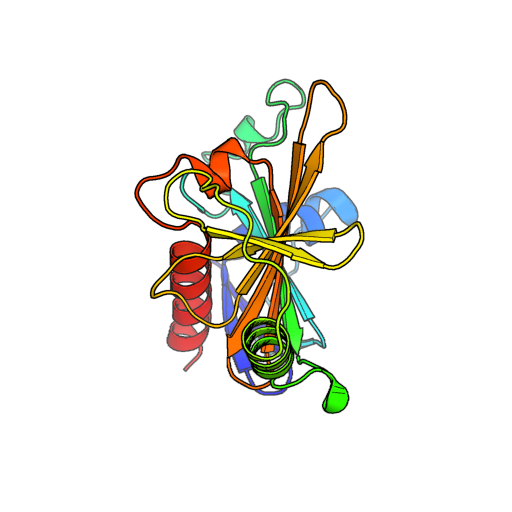M 1274 O O . PHE A 1 157 ? 3.335 6.665 -1.336 1.00 90.56 157 PHE A O 1
ATOM 1281 N N . THR A 1 158 ? 4.585 6.338 -3.172 1.00 87.94 158 THR A N 1
ATOM 1282 C CA . THR A 1 158 ? 5.910 6.473 -2.544 1.00 87.94 158 THR A CA 1
ATOM 1283 C C . THR A 1 158 ? 6.909 7.065 -3.537 1.00 87.94 158 THR A C 1
ATOM 1285 O O . THR A 1 158 ? 6.634 7.109 -4.734 1.00 87.94 158 THR A O 1
ATOM 1288 N N . ASP A 1 159 ? 8.073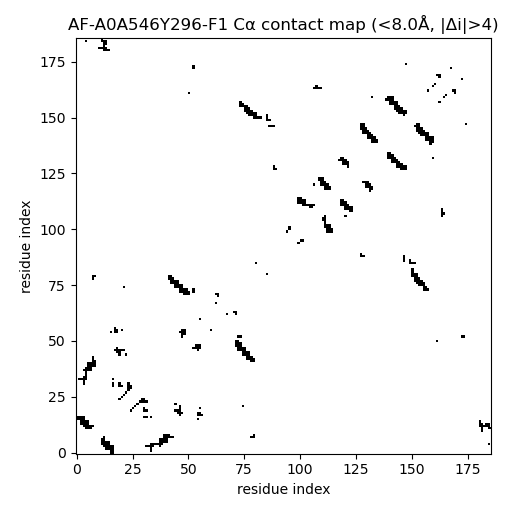 7.516 -3.078 1.00 85.81 159 ASP A N 1
ATOM 1289 C CA . ASP A 1 159 ? 9.196 7.808 -3.972 1.00 85.81 159 ASP A CA 1
ATOM 1290 C C . ASP A 1 159 ? 9.935 6.525 -4.392 1.00 85.81 159 ASP A C 1
ATOM 1292 O O . ASP A 1 159 ? 9.714 5.427 -3.862 1.00 85.81 159 ASP A O 1
ATOM 1296 N N . SER A 1 160 ? 10.828 6.660 -5.369 1.00 85.06 160 SER A N 1
ATOM 1297 C CA . SER A 1 160 ? 11.610 5.526 -5.849 1.00 85.06 160 SER A CA 1
ATOM 1298 C C . SER A 1 160 ? 12.674 4.994 -4.905 1.00 85.06 160 SER A C 1
ATOM 1300 O O . SER A 1 160 ? 13.053 3.826 -5.020 1.00 85.06 160 SER A O 1
ATOM 1302 N N . VAL A 1 161 ? 13.204 5.838 -4.025 1.00 83.12 161 VAL A N 1
ATOM 1303 C CA . VAL A 1 161 ? 14.282 5.468 -3.109 1.00 83.12 161 VAL A CA 1
ATOM 1304 C C . VAL A 1 161 ? 13.750 4.423 -2.138 1.00 83.12 161 VAL A C 1
ATOM 1306 O O . VAL A 1 161 ? 14.351 3.362 -1.964 1.00 83.12 161 VAL A O 1
ATOM 1309 N N . HIS A 1 162 ? 12.564 4.669 -1.588 1.00 82.62 162 HIS A N 1
ATOM 1310 C CA . HIS A 1 162 ? 11.916 3.769 -0.644 1.00 82.62 162 HIS A CA 1
ATOM 1311 C C . HIS A 1 162 ? 11.468 2.445 -1.268 1.00 82.62 162 HIS A C 1
ATOM 1313 O O . HIS A 1 162 ? 11.417 1.444 -0.553 1.00 82.62 162 HIS A O 1
ATOM 1319 N N . ILE A 1 163 ? 11.192 2.400 -2.578 1.00 84.69 163 ILE A N 1
ATOM 1320 C CA . ILE A 1 163 ? 10.710 1.172 -3.224 1.00 84.69 163 ILE A CA 1
ATOM 1321 C C . ILE A 1 163 ? 11.802 0.350 -3.917 1.00 84.69 163 ILE A C 1
ATOM 1323 O O . ILE A 1 163 ? 11.810 -0.872 -3.786 1.00 84.69 163 ILE A O 1
ATOM 1327 N N . PHE A 1 164 ? 12.749 0.984 -4.619 1.00 83.88 164 PHE A N 1
ATOM 1328 C CA . PHE A 1 164 ? 13.720 0.266 -5.456 1.00 83.88 164 PHE A CA 1
ATOM 1329 C C . PHE A 1 164 ? 15.083 0.035 -4.795 1.00 83.88 164 PHE A C 1
ATOM 1331 O O . PHE A 1 164 ? 15.830 -0.817 -5.270 1.00 83.88 164 PHE A O 1
ATOM 1338 N N . GLN A 1 165 ? 15.442 0.788 -3.748 1.00 75.44 165 GLN A N 1
ATOM 1339 C CA . GLN A 1 165 ? 16.802 0.758 -3.181 1.00 75.44 165 GLN A CA 1
ATOM 1340 C C . GLN A 1 165 ? 16.918 -0.027 -1.864 1.00 75.44 165 GLN A C 1
ATOM 1342 O O . GLN A 1 165 ? 18.009 -0.133 -1.307 1.00 75.44 165 GLN A O 1
ATOM 1347 N N . LYS A 1 166 ? 15.818 -0.581 -1.340 1.00 70.06 166 LYS A N 1
ATOM 1348 C CA . LYS A 1 166 ? 15.808 -1.294 -0.054 1.00 70.06 166 LYS A CA 1
ATOM 1349 C C . LYS A 1 166 ? 16.083 -2.798 -0.227 1.00 70.06 166 LYS A C 1
ATOM 1351 O O . LYS A 1 166 ? 15.550 -3.407 -1.155 1.00 70.06 166 LYS A O 1
ATOM 1356 N N . PRO A 1 167 ? 16.852 -3.427 0.689 1.00 56.25 167 PRO A N 1
ATOM 1357 C CA . PRO A 1 167 ? 17.142 -4.863 0.631 1.00 56.25 167 PRO A CA 1
ATOM 1358 C C . PRO A 1 167 ? 15.887 -5.717 0.864 1.00 56.25 167 PRO A C 1
ATOM 1360 O O . PRO A 1 167 ? 15.734 -6.775 0.263 1.00 56.25 167 PRO A O 1
ATOM 1363 N N . ILE A 1 168 ? 14.950 -5.234 1.682 1.00 65.62 168 ILE A N 1
ATOM 1364 C CA . ILE A 1 168 ? 13.652 -5.867 1.945 1.00 65.62 168 ILE A CA 1
ATOM 1365 C C . ILE A 1 168 ? 12.570 -5.085 1.198 1.00 65.62 168 ILE A C 1
ATOM 1367 O O . ILE A 1 168 ? 12.662 -3.863 1.070 1.00 65.62 168 ILE A O 1
ATOM 1371 N N . SER A 1 169 ? 11.579 -5.780 0.639 1.00 79.06 169 SER A N 1
ATOM 1372 C CA . SER A 1 169 ? 10.465 -5.135 -0.057 1.00 79.06 169 SER A CA 1
ATOM 1373 C C . SER A 1 169 ? 9.548 -4.436 0.932 1.00 79.06 169 SER A C 1
ATOM 1375 O O . SER A 1 169 ? 8.969 -5.069 1.810 1.00 79.06 169 SER A O 1
ATOM 1377 N N . ILE A 1 170 ? 9.402 -3.116 0.776 1.00 85.94 170 ILE A N 1
ATOM 1378 C CA . ILE A 1 170 ? 8.435 -2.324 1.547 1.00 85.94 170 ILE A CA 1
ATOM 1379 C C . ILE A 1 170 ? 7.014 -2.885 1.373 1.00 85.94 170 ILE A C 1
ATOM 1381 O O . ILE A 1 170 ? 6.231 -2.863 2.314 1.00 85.94 170 ILE A O 1
ATOM 1385 N N . ILE A 1 171 ? 6.720 -3.463 0.201 1.00 88.31 171 ILE A N 1
ATOM 1386 C CA . ILE A 1 171 ? 5.455 -4.140 -0.109 1.00 88.31 171 ILE A CA 1
ATOM 1387 C C . ILE A 1 171 ? 5.253 -5.332 0.834 1.00 88.31 171 ILE A C 1
ATOM 1389 O O . ILE A 1 171 ? 4.221 -5.423 1.494 1.00 88.31 171 ILE A O 1
ATOM 1393 N N . ASP A 1 172 ? 6.251 -6.210 0.964 1.00 88.38 172 ASP A N 1
ATOM 1394 C CA . ASP A 1 172 ? 6.160 -7.375 1.853 1.00 88.38 172 ASP A CA 1
ATOM 1395 C C . ASP A 1 172 ? 6.002 -6.979 3.316 1.00 88.38 172 ASP A C 1
ATOM 1397 O O . ASP A 1 172 ? 5.223 -7.593 4.044 1.00 88.38 172 ASP A O 1
ATOM 1401 N N . GLU A 1 173 ? 6.714 -5.947 3.764 1.00 90.69 173 GLU A N 1
ATOM 1402 C CA . GLU A 1 173 ? 6.594 -5.464 5.140 1.00 90.69 173 GLU A CA 1
ATOM 1403 C C . GLU A 1 173 ? 5.211 -4.861 5.422 1.00 90.69 173 GLU A C 1
AT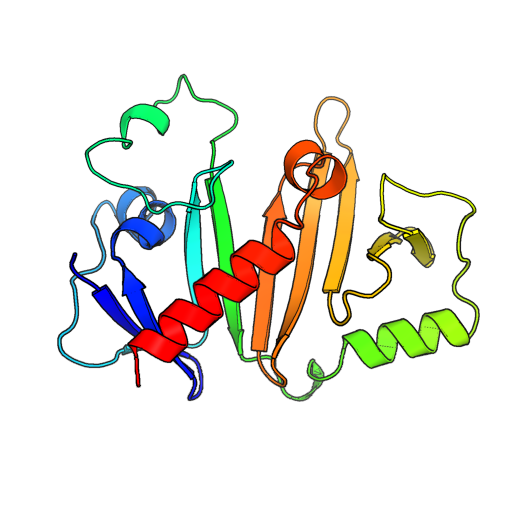OM 1405 O O . GLU A 1 173 ? 4.635 -5.112 6.485 1.00 90.69 173 GLU A O 1
ATOM 1410 N N . ILE A 1 174 ? 4.618 -4.148 4.459 1.00 93.06 174 ILE A N 1
ATOM 1411 C CA . ILE A 1 174 ? 3.227 -3.680 4.554 1.00 93.06 174 ILE A CA 1
ATOM 1412 C C . ILE A 1 174 ? 2.273 -4.876 4.625 1.00 93.06 174 ILE A C 1
ATOM 1414 O O . ILE A 1 174 ? 1.444 -4.939 5.536 1.00 93.06 174 ILE A O 1
ATOM 1418 N N . ARG A 1 175 ? 2.414 -5.859 3.723 1.00 92.81 175 ARG A N 1
ATOM 1419 C CA . ARG A 1 175 ? 1.591 -7.081 3.719 1.00 92.81 175 ARG A CA 1
ATOM 1420 C C . ARG A 1 175 ? 1.680 -7.815 5.058 1.00 92.81 175 ARG A C 1
ATOM 1422 O O . ARG A 1 175 ? 0.651 -8.228 5.597 1.00 92.81 175 ARG A O 1
ATOM 1429 N N . LYS A 1 176 ? 2.881 -7.950 5.635 1.00 93.56 176 LYS A N 1
ATOM 1430 C CA . LYS A 1 176 ? 3.096 -8.557 6.962 1.00 93.56 176 LYS A CA 1
ATOM 1431 C C . LYS A 1 176 ? 2.382 -7.784 8.068 1.00 93.56 176 LYS A C 1
ATOM 1433 O O . LYS A 1 176 ? 1.711 -8.400 8.892 1.00 93.56 176 LYS A O 1
ATOM 1438 N N . LYS A 1 177 ? 2.489 -6.452 8.087 1.00 95.06 177 LYS A N 1
ATOM 1439 C CA . LYS A 1 177 ? 1.833 -5.611 9.104 1.00 95.06 177 LYS A CA 1
ATOM 1440 C C . LYS A 1 177 ? 0.314 -5.689 9.020 1.00 95.06 177 LYS A C 1
ATOM 1442 O O . LYS A 1 177 ? -0.334 -5.894 10.041 1.00 95.06 177 LYS A O 1
ATOM 1447 N N . ILE A 1 178 ? -0.247 -5.610 7.817 1.00 95.44 178 ILE A N 1
ATOM 1448 C CA . ILE A 1 178 ? -1.696 -5.732 7.615 1.00 95.44 178 ILE A CA 1
ATOM 1449 C C . ILE A 1 178 ? -2.185 -7.126 8.019 1.00 95.44 178 ILE A C 1
ATOM 1451 O O . ILE A 1 178 ? -3.162 -7.238 8.756 1.00 95.44 178 ILE A O 1
ATOM 1455 N N . SER A 1 179 ? -1.450 -8.179 7.647 1.00 95.50 179 SER A N 1
ATOM 1456 C CA . SER A 1 179 ? -1.768 -9.552 8.063 1.00 95.50 179 SER A CA 1
ATOM 1457 C C . SER A 1 179 ? -1.729 -9.715 9.583 1.00 95.50 179 SER A C 1
ATOM 1459 O O . SER A 1 179 ? -2.538 -10.446 10.145 1.00 95.50 179 SER A O 1
ATOM 1461 N N . LYS A 1 180 ? -0.821 -9.011 10.269 1.00 95.88 180 LYS A N 1
ATOM 1462 C CA . LYS A 1 180 ? -0.777 -8.984 11.732 1.00 95.88 180 LYS A CA 1
ATOM 1463 C C . LYS A 1 180 ? -2.007 -8.297 12.332 1.00 95.88 180 LYS A C 1
ATOM 1465 O O . LYS A 1 180 ? -2.572 -8.827 13.279 1.00 95.88 180 LYS A O 1
ATOM 1470 N N . PHE A 1 181 ? -2.464 -7.172 11.774 1.00 95.31 181 PHE A N 1
ATOM 1471 C CA . PHE A 1 181 ? -3.691 -6.507 12.245 1.00 95.31 181 PHE A CA 1
ATOM 1472 C C . PHE A 1 181 ? -4.939 -7.379 12.093 1.00 95.31 181 PHE A C 1
ATOM 1474 O O . PHE A 1 181 ? -5.868 -7.257 12.889 1.00 95.31 181 PHE A O 1
ATOM 1481 N N . GLU A 1 182 ? -4.969 -8.239 11.077 1.00 95.31 182 GLU A N 1
ATOM 1482 C CA . GLU A 1 182 ? -6.027 -9.231 10.882 1.00 95.31 182 GLU A CA 1
ATOM 1483 C C . GLU A 1 182 ? -5.917 -10.396 11.872 1.00 95.31 182 GLU A C 1
ATOM 1485 O O . GLU A 1 182 ? -6.913 -10.794 12.470 1.00 95.31 182 GLU A O 1
ATOM 1490 N N . GLN A 1 183 ? -4.710 -10.926 12.093 1.00 95.12 183 GLN A N 1
ATOM 1491 C CA . GLN A 1 183 ? -4.470 -11.983 13.082 1.00 95.12 183 GLN A CA 1
ATOM 1492 C C . GLN A 1 183 ? -4.839 -11.531 14.494 1.00 95.12 183 GLN A C 1
ATOM 1494 O O . GLN A 1 183 ? -5.536 -12.251 15.194 1.00 95.12 183 GLN A O 1
ATOM 1499 N N . ASP A 1 184 ? -4.441 -10.316 14.875 1.00 91.88 184 ASP A N 1
ATOM 1500 C CA . ASP A 1 184 ? -4.738 -9.730 16.183 1.00 91.88 184 ASP A CA 1
ATOM 1501 C C . ASP A 1 184 ? -6.248 -9.409 16.356 1.00 91.88 184 ASP A C 1
ATOM 1503 O O . ASP A 1 184 ? -6.669 -8.965 17.429 1.00 91.88 184 ASP A O 1
ATOM 1507 N N . ALA A 1 185 ? -7.068 -9.568 15.305 1.00 87.62 185 ALA A N 1
ATOM 1508 C CA . ALA A 1 185 ? -8.516 -9.345 15.315 1.00 87.62 185 ALA A CA 1
ATOM 1509 C C . ALA A 1 185 ? -9.365 -10.606 15.515 1.00 87.62 185 ALA A C 1
ATOM 1511 O O . ALA A 1 185 ? -10.567 -10.449 15.775 1.00 87.62 185 ALA A O 1
ATOM 1512 N N . ASN A 1 186 ? -8.754 -11.788 15.391 1.00 76.38 186 ASN A N 1
ATOM 1513 C CA . ASN A 1 186 ? -9.365 -13.107 15.572 1.00 76.38 186 ASN A CA 1
ATOM 1514 C C . ASN A 1 186 ? -8.956 -13.719 16.917 1.00 76.38 186 ASN A C 1
ATOM 1516 O O . ASN A 1 186 ? -9.795 -14.451 17.484 1.00 76.38 186 ASN A O 1
#

Mean predicted aligned error: 6.68 Å

Foldseek 3Di:
DAWAWEDFPNQTFTHPQLQCCCVACVPPVHTDDRDPDYYYDQKDKGKAFPPVRDGDDPVCVCCQDPVVPPRRMKIKIKGFDDPVCFPVQVVVVVVVVVPQDFDPDDLAQWTWTDDPPWIWTDHPPDGFKIWTWDDPDVFIKIWIWGPLDGRMIMIIIDTPCSARVDPDHPVVVVSVVRVVRSVVRD

Organism: Agrobacterium tumefaciens (NCBI:txid358)

Sequence (186 aa):
METVKLDVAGMHLNIPLGHFYIDGFIKHGRWPSPSRQRVLVKSVNIDFLLPDLTALSCENVDLLSAESRPFPYLSVVLGASLPEARGWFDKIQQRIADGIRVEDGTRGRFKKYREGNVTYYMEDGLTNFMITCRNYGDRDSCLVKDEYKYGYYLEYFTDSVHIFQKPISIIDEIRKKISKFEQDAN

pLDDT: mean 82.94, std 10.27, range [55.12, 96.75]

Nearest PDB structures (foldseek):
  5zzb-assembly1_A  TM=3.203E-01  e=1.742E+00  Candidatus Lokiarchaeum sp. GC14_75
  6zgp-assembly3_I  TM=3.109E-01  e=3.251E+00  Acinetobacter baumannii
  6y8j-assembly1_A-3  TM=2.011E-01  e=1.742E+00  Acinetobacter baumannii
  6y8s-assembly1_A  TM=2.006E-01  e=3.641E+00  Acinetobacter baumannii
  6zgp-assembly4_J  TM=2.806E-01  e=5.416E+00  Acinetobacter baumannii